Protein AF-A0A7F8Q0D9-F1 (afdb_monomer)

pLDDT: mean 73.49, std 23.03, range [29.12, 98.56]

Structure (mmCIF, N/CA/C/O backbone):
data_AF-A0A7F8Q0D9-F1
#
_entry.id   AF-A0A7F8Q0D9-F1
#
loop_
_atom_site.group_PDB
_atom_site.id
_atom_site.type_symbol
_atom_site.label_atom_id
_atom_site.label_alt_id
_atom_site.label_comp_id
_atom_site.label_asym_id
_atom_site.label_entity_id
_atom_site.label_seq_id
_atom_site.pdbx_PDB_ins_code
_atom_site.Cartn_x
_atom_site.Cartn_y
_atom_site.Cartn_z
_atom_site.occupancy
_atom_site.B_iso_or_equiv
_atom_site.auth_seq_id
_atom_site.auth_comp_id
_atom_site.auth_asym_id
_atom_site.auth_atom_id
_atom_site.pdbx_PDB_model_num
ATOM 1 N N . MET A 1 1 ? -5.745 8.354 -7.096 1.00 83.88 1 MET A N 1
ATOM 2 C CA . MET A 1 1 ? -6.251 7.988 -8.419 1.00 83.88 1 MET A CA 1
ATOM 3 C C . MET A 1 1 ? -5.089 7.695 -9.346 1.00 83.88 1 MET A C 1
ATOM 5 O O . MET A 1 1 ? -4.159 8.501 -9.445 1.00 83.88 1 MET A O 1
ATOM 9 N N . GLU A 1 2 ? -5.121 6.524 -9.957 1.00 85.75 2 GLU A N 1
ATOM 10 C CA . GLU A 1 2 ? -4.284 6.120 -11.076 1.00 85.75 2 GLU A CA 1
ATOM 11 C C . GLU A 1 2 ? -4.847 6.671 -12.389 1.00 85.75 2 GLU A C 1
ATOM 13 O O . GLU A 1 2 ? -6.027 6.990 -12.479 1.00 85.75 2 GLU A O 1
ATOM 18 N N . ASP A 1 3 ? -3.996 6.815 -13.407 1.00 81.00 3 ASP A N 1
ATOM 19 C CA . ASP A 1 3 ? -4.365 7.554 -14.629 1.00 81.00 3 ASP A CA 1
ATOM 20 C C . ASP A 1 3 ? -5.435 6.842 -15.476 1.00 81.00 3 ASP A C 1
ATOM 22 O O . ASP A 1 3 ? -6.075 7.474 -16.308 1.00 81.00 3 ASP A O 1
ATOM 26 N N . HIS A 1 4 ? -5.638 5.539 -15.264 1.00 78.38 4 HIS A N 1
ATOM 27 C CA . HIS A 1 4 ? -6.658 4.746 -15.956 1.00 78.38 4 HIS A CA 1
ATOM 28 C C . HIS A 1 4 ? -8.019 4.739 -15.253 1.00 78.38 4 HIS A C 1
ATOM 30 O O . HIS A 1 4 ? -8.982 4.231 -15.821 1.00 78.38 4 HIS A O 1
ATOM 36 N N . GLU A 1 5 ? -8.105 5.230 -14.014 1.00 82.12 5 GLU A N 1
ATOM 37 C CA . GLU A 1 5 ? -9.348 5.172 -13.247 1.00 82.12 5 GLU A CA 1
ATOM 38 C C . GLU A 1 5 ? -10.355 6.196 -13.775 1.00 82.12 5 GLU A C 1
ATOM 40 O O . GLU A 1 5 ? -10.053 7.384 -13.922 1.00 82.12 5 GLU A O 1
ATOM 45 N N . LEU A 1 6 ? -11.588 5.747 -14.008 1.00 82.69 6 LEU A N 1
ATOM 46 C CA . LEU A 1 6 ? -12.684 6.635 -14.365 1.00 82.69 6 LEU A CA 1
ATOM 47 C C . LEU A 1 6 ? -13.124 7.417 -13.126 1.00 82.69 6 LEU A C 1
ATOM 49 O O . LEU A 1 6 ? -13.583 6.849 -12.137 1.00 82.69 6 LEU A O 1
ATOM 53 N N . VAL A 1 7 ? -13.029 8.747 -13.196 1.00 86.81 7 VAL A N 1
ATOM 54 C CA . VAL A 1 7 ? -13.406 9.645 -12.089 1.00 86.81 7 VAL A CA 1
ATOM 55 C C . VAL A 1 7 ? -14.830 9.371 -11.603 1.00 86.81 7 VAL A C 1
ATOM 57 O O . VAL A 1 7 ? -15.060 9.316 -10.400 1.00 86.81 7 VAL A O 1
ATOM 60 N N . ILE A 1 8 ? -15.769 9.143 -12.523 1.00 86.56 8 ILE A N 1
ATOM 61 C CA . ILE A 1 8 ? -17.171 8.865 -12.187 1.00 86.56 8 ILE A CA 1
ATOM 62 C C . ILE A 1 8 ? -17.318 7.587 -11.350 1.00 86.56 8 ILE A C 1
ATOM 64 O O . ILE A 1 8 ? -18.073 7.587 -10.380 1.00 86.56 8 ILE A O 1
ATOM 68 N N . GLU A 1 9 ? -16.570 6.526 -11.661 1.00 85.12 9 GLU A N 1
ATOM 69 C CA . GLU A 1 9 ? -16.615 5.277 -10.891 1.00 85.12 9 GLU A CA 1
ATOM 70 C C . GLU A 1 9 ? -16.057 5.475 -9.478 1.00 85.12 9 GLU A C 1
ATOM 72 O O . GLU A 1 9 ? -16.673 5.045 -8.504 1.00 85.12 9 GLU A O 1
ATOM 77 N N . VAL A 1 10 ? -14.944 6.203 -9.341 1.00 85.69 10 VAL A N 1
ATOM 78 C CA . VAL A 1 10 ? -14.359 6.521 -8.028 1.00 85.69 10 VAL A CA 1
ATOM 79 C C . VAL A 1 10 ? -15.326 7.341 -7.171 1.00 85.69 10 VAL A C 1
ATOM 81 O O . VAL A 1 10 ? -15.493 7.053 -5.985 1.00 85.69 10 VAL A O 1
ATOM 84 N N . LEU A 1 11 ? -15.984 8.342 -7.762 1.00 86.69 11 LEU A N 1
ATOM 85 C CA . LEU A 1 11 ? -16.956 9.184 -7.061 1.00 86.69 11 LEU A CA 1
ATOM 86 C C . LEU A 1 11 ? -18.231 8.422 -6.684 1.00 86.69 11 LEU A C 1
ATOM 88 O O . LEU A 1 11 ? -18.818 8.714 -5.647 1.00 86.69 11 LEU A O 1
ATOM 92 N N . SER A 1 12 ? -18.634 7.416 -7.466 1.00 87.31 12 SER A N 1
ATOM 93 C CA . SER A 1 12 ? -19.811 6.592 -7.156 1.00 87.31 12 SER A CA 1
ATOM 94 C C . SER A 1 12 ? -19.680 5.792 -5.850 1.00 87.31 12 SER A C 1
ATOM 96 O O . SER A 1 12 ? -20.688 5.410 -5.261 1.00 87.31 12 SER A O 1
ATOM 98 N N . ASN A 1 13 ? -18.450 5.593 -5.357 1.00 85.31 13 ASN A N 1
ATOM 99 C CA . ASN A 1 13 ? -18.173 4.924 -4.082 1.00 85.31 13 ASN A CA 1
ATOM 100 C C . ASN A 1 13 ? -18.282 5.862 -2.863 1.00 85.31 13 ASN A C 1
ATOM 102 O O . ASN A 1 13 ? -18.074 5.423 -1.727 1.00 85.31 13 ASN A O 1
ATOM 106 N N . TRP A 1 14 ? -18.521 7.162 -3.061 1.00 86.38 14 TRP A N 1
ATOM 107 C CA . TRP A 1 14 ? -18.617 8.121 -1.961 1.00 86.38 14 TRP A CA 1
ATOM 108 C C . TRP A 1 14 ? -20.001 8.050 -1.321 1.00 86.38 14 TRP A C 1
ATOM 110 O O . TRP A 1 14 ? -21.024 8.167 -1.994 1.00 86.38 14 TRP A O 1
ATOM 120 N N . GLY A 1 15 ? -20.033 7.868 -0.000 1.00 82.69 15 GLY A N 1
ATOM 121 C CA . GLY A 1 15 ? -21.273 8.003 0.757 1.00 82.69 15 GLY A CA 1
ATOM 122 C C . GLY A 1 15 ? -21.744 9.456 0.742 1.00 82.69 15 GLY A C 1
ATOM 123 O O . GLY A 1 15 ? -20.922 10.362 0.845 1.00 82.69 15 GLY A O 1
ATOM 124 N N . MET A 1 16 ? -23.057 9.685 0.664 1.00 80.69 16 MET A N 1
ATOM 125 C CA . MET A 1 16 ? -23.634 11.041 0.646 1.00 80.69 16 MET A CA 1
ATOM 126 C C . MET A 1 16 ? -23.265 11.873 1.887 1.00 80.69 16 MET A C 1
ATOM 128 O O . MET A 1 16 ? -23.204 13.094 1.817 1.00 80.69 16 MET A O 1
ATOM 132 N N . GLU A 1 17 ? -23.001 11.208 3.015 1.00 83.00 17 GLU A N 1
ATOM 133 C CA . GLU A 1 17 ? -22.591 11.833 4.279 1.00 83.00 17 GLU A CA 1
ATOM 134 C C . GLU A 1 17 ? -21.064 12.017 4.402 1.00 83.00 17 GLU A C 1
ATOM 136 O O . GLU A 1 17 ? -20.582 12.610 5.367 1.00 83.00 17 GLU A O 1
ATOM 141 N N . GLU A 1 18 ? -20.271 11.492 3.459 1.00 81.44 18 GLU A N 1
ATOM 142 C CA . GLU A 1 18 ? -18.816 11.644 3.469 1.00 81.44 18 GLU A CA 1
ATOM 143 C C . GLU A 1 18 ? -18.415 12.979 2.818 1.00 81.44 18 GLU A C 1
ATOM 145 O O . GLU A 1 18 ? -18.648 13.208 1.635 1.00 81.44 18 GLU A O 1
ATOM 150 N N . GLU A 1 19 ? -17.718 13.847 3.555 1.00 87.25 19 GLU A N 1
ATOM 151 C CA . GLU A 1 19 ? -17.190 15.127 3.044 1.00 87.25 19 GLU A CA 1
ATOM 152 C C . GLU A 1 19 ? -15.915 14.958 2.187 1.00 87.25 19 GLU A C 1
ATOM 154 O O . GLU A 1 19 ? -14.906 15.654 2.360 1.00 87.25 19 GLU A O 1
ATOM 159 N N . ASN A 1 20 ? -15.922 13.988 1.276 1.00 88.81 20 ASN A N 1
ATOM 160 C CA . ASN A 1 20 ? -14.789 13.699 0.408 1.00 88.81 20 ASN A CA 1
ATOM 161 C C . ASN A 1 20 ? -14.549 14.843 -0.594 1.00 88.81 20 ASN A C 1
ATOM 163 O O . ASN A 1 20 ? -15.471 15.520 -1.047 1.00 88.81 20 ASN A O 1
ATOM 167 N N . LYS A 1 21 ? -13.279 15.070 -0.954 1.00 90.81 21 LYS A N 1
ATOM 168 C CA . LYS A 1 21 ? -12.857 16.155 -1.856 1.00 90.81 21 LYS A CA 1
ATOM 169 C C . LYS A 1 21 ? -11.816 15.664 -2.851 1.00 90.81 21 LYS A C 1
ATOM 171 O O . LYS A 1 21 ? -10.931 14.883 -2.498 1.00 90.81 21 LYS A O 1
ATOM 176 N N . LEU A 1 22 ? -11.895 16.163 -4.082 1.00 89.75 22 LEU A N 1
ATOM 177 C CA . LEU A 1 22 ? -10.851 15.975 -5.087 1.00 89.75 22 LEU A CA 1
ATOM 178 C C . LEU A 1 22 ? -9.812 17.092 -4.968 1.00 89.75 22 LEU A C 1
ATOM 180 O O . LEU A 1 22 ? -10.157 18.266 -4.857 1.00 89.75 22 LEU A O 1
ATOM 184 N N . TYR A 1 23 ? -8.535 16.719 -5.027 1.00 86.69 23 TYR A N 1
ATOM 185 C CA . TYR A 1 23 ? -7.414 17.655 -5.019 1.00 86.69 23 TYR A CA 1
ATOM 186 C C . TYR A 1 23 ? -6.565 17.448 -6.266 1.00 86.69 23 TYR A C 1
ATOM 188 O O . TYR A 1 23 ? -6.036 16.357 -6.486 1.00 86.69 23 TYR A O 1
ATOM 196 N N . PHE A 1 24 ? -6.382 18.512 -7.045 1.00 89.38 24 PHE A N 1
ATOM 197 C CA . PHE A 1 24 ? -5.436 18.526 -8.152 1.00 89.38 24 PHE A CA 1
ATOM 198 C C . PHE A 1 24 ? -4.092 19.077 -7.669 1.00 89.38 24 PHE A C 1
ATOM 200 O O . PHE A 1 24 ? -3.999 20.224 -7.236 1.00 89.38 24 PHE A O 1
ATOM 207 N N . ARG A 1 25 ? -3.049 18.241 -7.684 1.00 87.12 25 ARG A N 1
ATOM 208 C CA . ARG A 1 25 ? -1.700 18.609 -7.233 1.00 87.12 25 ARG A CA 1
ATOM 209 C C . ARG A 1 25 ? -0.633 17.777 -7.931 1.00 87.12 25 ARG A C 1
ATOM 211 O O . ARG A 1 25 ? -0.892 16.639 -8.323 1.00 87.12 25 ARG A O 1
ATOM 218 N N . LYS A 1 26 ? 0.592 18.300 -7.990 1.00 85.62 26 LYS A N 1
ATOM 219 C CA . LYS A 1 26 ? 1.757 17.524 -8.432 1.00 85.62 26 LYS A CA 1
ATOM 220 C C . LYS A 1 26 ? 2.089 16.437 -7.402 1.00 85.62 26 LYS A C 1
ATOM 222 O O . LYS A 1 26 ? 2.085 16.692 -6.198 1.00 85.62 26 LYS A O 1
ATOM 227 N N . ASN A 1 27 ? 2.379 15.225 -7.875 1.00 85.69 27 ASN A N 1
ATOM 228 C CA . ASN A 1 27 ? 2.848 14.109 -7.051 1.00 85.69 27 ASN A CA 1
ATOM 229 C C . ASN A 1 27 ? 4.039 13.421 -7.729 1.00 85.69 27 ASN A C 1
ATOM 231 O O . ASN A 1 27 ? 3.874 12.455 -8.473 1.00 85.69 27 ASN A O 1
ATOM 235 N N . TYR A 1 28 ? 5.240 13.921 -7.449 1.00 85.88 28 TYR A N 1
ATOM 236 C CA . TYR A 1 28 ? 6.478 13.434 -8.059 1.00 85.88 28 TYR A CA 1
ATOM 237 C C . TYR A 1 28 ? 6.837 11.992 -7.668 1.00 85.88 28 TYR A C 1
ATOM 239 O O . TYR A 1 28 ? 7.517 11.311 -8.432 1.00 85.88 28 TYR A O 1
ATOM 247 N N . ALA A 1 29 ? 6.331 11.503 -6.531 1.00 85.56 29 ALA A N 1
ATOM 248 C CA . ALA A 1 29 ? 6.612 10.161 -6.025 1.00 85.56 29 ALA A CA 1
ATOM 249 C C . ALA A 1 29 ? 5.768 9.055 -6.692 1.00 85.56 29 ALA A C 1
ATOM 251 O O . ALA A 1 29 ? 6.059 7.873 -6.520 1.00 85.56 29 ALA A O 1
ATOM 252 N N . LYS A 1 30 ? 4.717 9.407 -7.455 1.00 83.19 30 LYS A N 1
ATOM 253 C CA . LYS A 1 30 ? 3.738 8.444 -8.003 1.00 83.19 30 LYS A CA 1
ATOM 254 C C . LYS A 1 30 ? 4.381 7.337 -8.847 1.00 83.19 30 LYS A C 1
ATOM 256 O O . LYS A 1 30 ? 3.921 6.194 -8.776 1.00 83.19 30 LYS A O 1
ATOM 261 N N . TYR A 1 31 ? 5.413 7.691 -9.613 1.00 84.75 31 TYR A N 1
ATOM 262 C CA . TYR A 1 31 ? 6.076 6.838 -10.604 1.00 84.75 31 TYR A CA 1
ATOM 263 C C . TYR A 1 31 ? 7.553 6.575 -10.294 1.00 84.75 31 TYR A C 1
ATOM 265 O O . TYR A 1 31 ? 8.296 6.140 -11.168 1.00 84.75 31 TYR A O 1
ATOM 273 N N . GLU A 1 32 ? 7.993 6.833 -9.063 1.00 86.69 32 GLU A N 1
ATOM 274 C CA . GLU A 1 32 ? 9.416 6.773 -8.713 1.00 86.69 32 GLU A CA 1
ATOM 275 C C . GLU A 1 32 ? 10.015 5.365 -8.879 1.00 86.69 32 GLU A C 1
ATOM 277 O O . GLU A 1 32 ? 11.139 5.228 -9.356 1.00 86.69 32 GLU A O 1
ATOM 282 N N . PHE A 1 33 ? 9.225 4.314 -8.627 1.00 86.75 33 PHE A N 1
ATOM 283 C CA . PHE A 1 33 ? 9.618 2.928 -8.911 1.00 86.75 33 PHE A CA 1
ATOM 284 C C . PHE A 1 33 ? 10.019 2.703 -10.375 1.00 86.75 33 PHE A C 1
ATOM 286 O O . PHE A 1 33 ? 10.981 1.996 -10.641 1.00 86.75 33 PHE A O 1
ATOM 293 N N . PHE A 1 34 ? 9.326 3.325 -11.332 1.00 81.88 34 PHE A N 1
ATOM 294 C CA . PHE A 1 34 ? 9.633 3.145 -12.754 1.00 81.88 34 PHE A CA 1
ATOM 295 C C . PHE A 1 34 ? 10.909 3.869 -13.184 1.00 81.88 34 PHE A C 1
ATOM 297 O O . PHE A 1 34 ? 11.521 3.473 -14.171 1.00 81.88 34 PHE A O 1
ATOM 304 N N . LYS A 1 35 ? 11.314 4.916 -12.455 1.00 81.56 35 LYS A N 1
ATOM 305 C CA . LYS A 1 35 ? 12.571 5.626 -12.716 1.00 81.56 35 LYS A CA 1
ATOM 306 C C . LYS A 1 35 ? 13.769 4.854 -12.173 1.00 81.56 35 LYS A C 1
ATOM 308 O O . LYS A 1 35 ? 14.777 4.748 -12.856 1.00 81.56 35 LYS A O 1
ATOM 313 N N . ASN A 1 36 ? 13.640 4.317 -10.958 1.00 84.19 36 ASN A N 1
ATOM 314 C CA . ASN A 1 36 ? 14.744 3.723 -10.204 1.00 84.19 36 ASN A CA 1
ATOM 315 C C . ASN A 1 36 ? 14.377 2.341 -9.616 1.00 84.19 36 ASN A C 1
ATOM 317 O O . ASN A 1 36 ? 14.455 2.163 -8.400 1.00 84.19 36 ASN A O 1
ATOM 321 N N . PRO A 1 37 ? 13.985 1.339 -10.430 1.00 85.19 37 PRO A N 1
ATOM 322 C CA . PRO A 1 37 ? 13.431 0.074 -9.925 1.00 85.19 37 PRO A CA 1
ATOM 323 C C . PRO A 1 37 ? 14.429 -0.761 -9.110 1.00 85.19 37 PRO A C 1
ATOM 325 O O . PRO A 1 37 ? 14.010 -1.483 -8.209 1.00 85.19 37 PRO A O 1
ATOM 328 N N . MET A 1 38 ? 15.733 -0.634 -9.389 1.00 84.44 38 MET A N 1
ATOM 329 C CA . MET A 1 38 ? 16.810 -1.371 -8.707 1.00 84.44 38 MET A CA 1
ATOM 330 C C . MET A 1 38 ? 16.937 -1.034 -7.224 1.00 84.44 38 MET A C 1
ATOM 332 O O . MET A 1 38 ? 17.143 -1.921 -6.407 1.00 84.44 38 MET A O 1
ATOM 336 N N . TYR A 1 39 ? 16.807 0.246 -6.882 1.00 88.00 39 TYR A N 1
ATOM 337 C CA . TYR A 1 39 ? 17.072 0.751 -5.530 1.00 88.00 39 TYR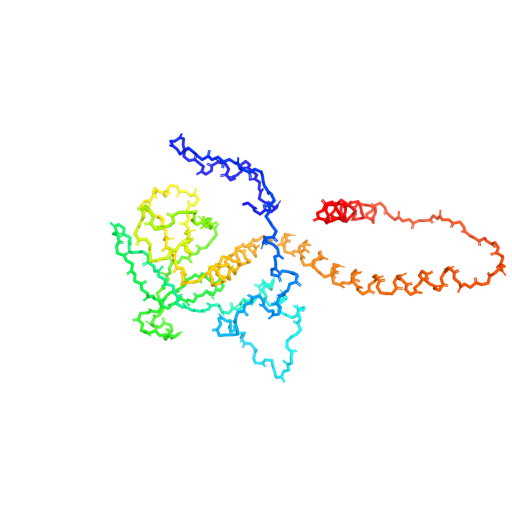 A CA 1
ATOM 338 C C . TYR A 1 39 ? 15.796 1.174 -4.802 1.00 88.00 39 TYR A C 1
ATOM 340 O O . TYR A 1 39 ? 15.851 1.712 -3.698 1.00 88.00 39 TYR A O 1
ATOM 348 N N . PHE A 1 40 ? 14.637 0.971 -5.432 1.00 92.19 40 PHE A N 1
ATOM 349 C CA . PHE A 1 40 ? 13.364 1.403 -4.876 1.00 92.19 40 PHE A CA 1
ATOM 350 C C . PHE A 1 40 ? 12.998 0.616 -3.614 1.00 92.19 40 PHE A C 1
ATOM 352 O O . PHE A 1 40 ? 12.551 1.202 -2.629 1.00 92.19 40 PHE A O 1
ATOM 359 N N . PHE A 1 41 ? 13.195 -0.704 -3.644 1.00 93.50 41 PHE A N 1
ATOM 360 C CA . PHE A 1 41 ? 12.907 -1.586 -2.520 1.00 93.50 41 PHE A CA 1
ATOM 361 C C . PHE A 1 41 ? 14.194 -1.980 -1.781 1.00 93.50 41 PHE A C 1
ATOM 363 O O . PHE A 1 41 ? 15.164 -2.358 -2.435 1.00 93.50 41 PHE A O 1
ATOM 370 N N . PRO A 1 42 ? 14.207 -1.970 -0.435 1.00 92.69 42 PRO A N 1
ATOM 371 C CA . PRO A 1 42 ? 15.293 -2.570 0.334 1.00 92.69 42 PRO A CA 1
ATOM 372 C C . PRO A 1 42 ? 15.431 -4.067 0.033 1.00 92.69 42 PRO A C 1
ATOM 374 O O . PRO A 1 42 ? 14.422 -4.769 -0.057 1.00 92.69 42 PRO A O 1
ATOM 377 N N . GLU A 1 43 ? 16.664 -4.575 -0.038 1.00 88.75 43 GLU A N 1
ATOM 378 C CA . GLU A 1 43 ? 16.946 -5.983 -0.377 1.00 88.75 43 GLU A CA 1
ATOM 379 C C . GLU A 1 43 ? 16.196 -6.974 0.522 1.00 88.75 43 GLU A C 1
ATOM 381 O O . GLU A 1 43 ? 15.609 -7.944 0.053 1.00 88.75 43 GLU A O 1
ATOM 386 N N . HIS A 1 44 ? 16.135 -6.692 1.824 1.00 90.56 44 HIS A N 1
ATOM 387 C CA . HIS A 1 44 ? 15.464 -7.555 2.796 1.00 90.56 44 HIS A CA 1
ATOM 388 C C . HIS A 1 44 ? 13.931 -7.550 2.684 1.00 90.56 44 HIS A C 1
ATOM 390 O O . HIS A 1 44 ? 13.282 -8.342 3.362 1.00 90.56 44 HIS A O 1
ATOM 396 N N . MET A 1 45 ? 13.340 -6.645 1.899 1.00 94.81 45 MET A N 1
ATOM 397 C CA . MET A 1 45 ? 11.890 -6.477 1.788 1.00 94.81 45 MET A CA 1
ATOM 398 C C . MET A 1 45 ? 11.290 -7.300 0.643 1.00 94.81 45 MET A C 1
ATOM 400 O O . MET A 1 45 ? 10.086 -7.552 0.646 1.00 94.81 45 MET A O 1
ATOM 404 N N . VAL A 1 46 ? 12.097 -7.714 -0.338 1.00 92.81 46 VAL A N 1
ATOM 405 C CA . VAL A 1 46 ? 11.627 -8.387 -1.557 1.00 92.81 46 VAL A CA 1
ATOM 406 C C . VAL A 1 46 ? 12.300 -9.741 -1.697 1.00 92.81 46 VAL A C 1
ATOM 408 O O . VAL A 1 46 ? 13.505 -9.880 -1.528 1.00 92.81 46 VAL A O 1
ATOM 411 N N . SER A 1 47 ? 11.518 -10.759 -2.034 1.00 90.75 47 SER A N 1
ATOM 412 C CA . SER A 1 47 ? 12.035 -12.066 -2.423 1.00 90.75 47 SER A CA 1
ATOM 413 C C . SER A 1 47 ? 11.502 -12.444 -3.797 1.00 90.75 47 SER A C 1
ATOM 415 O O . SER A 1 47 ? 10.290 -12.491 -4.028 1.00 90.75 47 SER A O 1
ATOM 417 N N . PHE A 1 48 ? 12.424 -12.718 -4.713 1.00 83.75 48 PHE A N 1
ATOM 418 C CA . PHE A 1 48 ? 12.120 -13.196 -6.055 1.00 83.75 48 PHE A CA 1
ATOM 419 C C . PHE A 1 48 ? 12.062 -14.729 -6.047 1.00 83.75 48 PHE A C 1
ATOM 421 O O . PHE A 1 48 ? 12.868 -15.379 -5.391 1.00 83.75 48 PHE A O 1
ATOM 428 N N . ALA A 1 49 ? 11.077 -15.314 -6.736 1.00 68.75 49 ALA A N 1
ATOM 429 C CA . ALA A 1 49 ? 10.844 -16.765 -6.719 1.00 68.75 49 ALA A CA 1
ATOM 430 C C . ALA A 1 49 ? 11.924 -17.572 -7.464 1.00 68.75 49 ALA A C 1
ATOM 432 O O . ALA A 1 49 ? 12.077 -18.766 -7.225 1.00 68.75 49 ALA A O 1
ATOM 433 N N . THR A 1 50 ? 12.650 -16.931 -8.376 1.00 64.12 50 THR A N 1
ATOM 434 C CA . THR A 1 50 ? 13.776 -17.518 -9.102 1.00 64.12 50 THR A CA 1
ATOM 435 C C . THR A 1 50 ? 15.075 -16.998 -8.511 1.00 64.12 50 THR A C 1
ATOM 437 O O . THR A 1 50 ? 15.300 -15.788 -8.532 1.00 64.12 50 THR A O 1
ATOM 440 N N . GLU A 1 51 ? 15.934 -17.902 -8.039 1.00 55.50 51 GLU A N 1
ATOM 441 C CA . GLU A 1 51 ? 17.343 -17.598 -7.783 1.00 55.50 51 GLU A CA 1
ATOM 442 C C . GLU A 1 51 ? 17.997 -17.238 -9.121 1.00 55.50 51 GLU A C 1
ATOM 444 O O . GLU A 1 51 ? 18.364 -18.093 -9.928 1.00 55.50 51 GLU A O 1
ATOM 449 N N . THR A 1 52 ? 18.055 -15.948 -9.431 1.00 56.66 52 THR A N 1
ATOM 450 C CA . THR A 1 52 ? 18.837 -15.456 -10.559 1.00 56.66 52 THR A CA 1
ATOM 451 C C . THR A 1 52 ? 20.286 -15.415 -10.101 1.00 56.66 52 THR A C 1
ATOM 453 O O . THR A 1 52 ? 20.681 -14.503 -9.383 1.00 56.66 52 THR A O 1
ATOM 456 N N . ASN A 1 53 ? 21.084 -16.400 -10.514 1.00 54.38 53 ASN A N 1
ATOM 457 C CA . ASN A 1 53 ? 22.523 -16.503 -10.219 1.00 54.38 53 ASN A CA 1
ATOM 458 C C . ASN A 1 53 ? 23.383 -15.393 -10.881 1.00 54.38 53 ASN A C 1
ATOM 460 O O . ASN A 1 53 ? 24.587 -15.559 -11.049 1.00 54.38 53 ASN A O 1
ATOM 464 N N . GLY A 1 54 ? 22.776 -14.276 -11.289 1.00 64.94 54 GLY A N 1
ATOM 465 C CA . GLY A 1 54 ? 23.420 -13.127 -11.920 1.00 64.94 54 GLY A CA 1
ATOM 466 C C . GLY A 1 54 ? 22.746 -11.817 -11.510 1.00 64.94 54 GLY A C 1
ATOM 467 O O . GLY A 1 54 ? 21.660 -11.828 -10.928 1.00 64.94 54 GLY A O 1
ATOM 468 N N . GLU A 1 55 ? 23.395 -10.690 -11.812 1.00 70.81 55 GLU A N 1
ATOM 469 C CA . GLU A 1 55 ? 22.843 -9.358 -11.546 1.00 70.81 55 GLU A CA 1
ATOM 470 C C . GLU A 1 55 ? 21.474 -9.190 -12.217 1.00 70.81 55 GLU A C 1
ATOM 472 O O . GLU A 1 55 ? 21.324 -9.360 -13.430 1.00 70.81 55 GLU A O 1
ATOM 477 N N . ILE A 1 56 ? 20.461 -8.855 -11.417 1.00 78.56 56 ILE A N 1
ATOM 478 C CA . ILE A 1 56 ? 19.117 -8.582 -11.922 1.00 78.56 56 ILE A CA 1
ATOM 479 C C . ILE A 1 56 ? 19.144 -7.203 -12.581 1.00 78.56 56 ILE A C 1
ATOM 481 O O . ILE A 1 56 ? 19.493 -6.214 -11.944 1.00 78.56 56 ILE A O 1
ATOM 485 N N . SER A 1 57 ? 18.760 -7.115 -13.853 1.00 82.12 57 SER A N 1
ATOM 486 C CA . SER A 1 57 ? 18.696 -5.825 -14.549 1.00 82.12 57 SER A CA 1
ATOM 487 C C . SER A 1 57 ? 17.444 -5.020 -14.155 1.00 82.12 57 SER A C 1
ATOM 489 O O . SER A 1 57 ? 16.415 -5.609 -13.799 1.00 82.12 57 SER A O 1
ATOM 491 N N . PRO A 1 58 ? 17.453 -3.678 -14.305 1.00 77.06 58 PRO A N 1
ATOM 492 C CA . PRO A 1 58 ? 16.271 -2.840 -14.076 1.00 77.06 58 PRO A CA 1
ATOM 493 C C . PRO A 1 58 ? 15.021 -3.348 -14.813 1.00 77.06 58 PRO A C 1
ATOM 495 O O . PRO A 1 58 ? 13.926 -3.402 -14.252 1.00 77.06 58 PRO A O 1
ATOM 498 N N . THR A 1 59 ? 15.196 -3.781 -16.064 1.00 76.94 59 THR A N 1
ATOM 499 C CA . THR A 1 59 ? 14.121 -4.314 -16.909 1.00 76.94 59 THR A CA 1
ATOM 500 C C . THR A 1 59 ? 13.556 -5.619 -16.359 1.00 76.94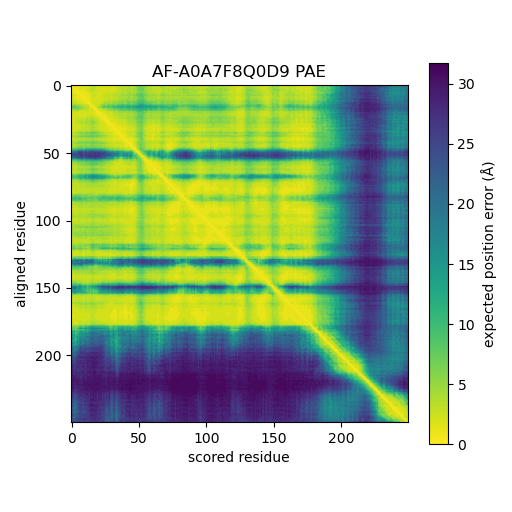 59 THR A C 1
ATOM 502 O O . THR A 1 59 ? 12.343 -5.814 -16.398 1.00 76.94 59 THR A O 1
ATOM 505 N N . GLN A 1 60 ? 14.400 -6.499 -15.815 1.00 81.00 60 GLN A N 1
ATOM 506 C CA . GLN A 1 60 ? 13.949 -7.752 -15.208 1.00 81.00 60 GLN A CA 1
ATOM 507 C C . GLN A 1 60 ? 13.112 -7.495 -13.950 1.00 81.00 60 GLN A C 1
ATOM 509 O O . GLN A 1 60 ? 12.050 -8.098 -13.815 1.00 81.00 60 GLN A O 1
ATOM 514 N N . ILE A 1 61 ? 13.509 -6.553 -13.084 1.00 83.88 61 ILE A N 1
ATOM 515 C CA . ILE A 1 61 ? 12.695 -6.163 -11.917 1.00 83.88 61 ILE A CA 1
ATOM 516 C C . ILE A 1 61 ? 11.332 -5.640 -12.367 1.00 83.88 61 ILE A C 1
ATOM 518 O O . ILE A 1 61 ? 10.298 -6.091 -11.871 1.00 83.88 61 ILE A O 1
ATOM 522 N N . LEU A 1 62 ? 11.312 -4.722 -13.338 1.00 82.94 62 LEU A N 1
ATOM 523 C CA . LEU A 1 62 ? 10.061 -4.201 -13.887 1.00 82.94 62 LEU A CA 1
ATOM 524 C C . LEU A 1 62 ? 9.187 -5.326 -14.446 1.00 82.94 62 LEU A C 1
ATOM 526 O O . LEU A 1 62 ? 7.996 -5.365 -14.161 1.00 82.94 62 LEU A O 1
ATOM 530 N N . GLN A 1 63 ? 9.764 -6.269 -15.193 1.00 80.50 63 GLN A N 1
ATOM 531 C CA . GLN A 1 63 ? 9.029 -7.421 -15.713 1.00 80.50 63 GLN A CA 1
ATOM 532 C C . GLN A 1 63 ? 8.458 -8.294 -14.598 1.00 80.50 63 GLN A C 1
ATOM 534 O O . GLN A 1 63 ? 7.304 -8.692 -14.693 1.00 80.50 63 GLN A O 1
ATOM 539 N N . MET A 1 64 ? 9.201 -8.552 -13.522 1.00 84.75 64 MET A N 1
ATOM 540 C CA . MET A 1 64 ? 8.703 -9.339 -12.390 1.00 84.75 64 MET A CA 1
ATOM 541 C C . MET A 1 64 ? 7.507 -8.663 -11.709 1.00 84.75 64 MET A C 1
ATOM 543 O O . MET A 1 64 ? 6.517 -9.326 -11.414 1.00 84.75 64 MET A O 1
ATOM 547 N N . PHE A 1 65 ? 7.562 -7.343 -11.514 1.00 84.06 65 PHE A N 1
ATOM 548 C CA . PHE A 1 65 ? 6.466 -6.555 -10.939 1.00 84.06 65 PHE A CA 1
ATOM 549 C C . PHE A 1 65 ? 5.340 -6.221 -11.921 1.00 84.06 65 PHE A C 1
ATOM 551 O O . PHE A 1 65 ? 4.349 -5.651 -11.490 1.00 84.06 65 PHE A O 1
ATOM 558 N N . LEU A 1 66 ? 5.472 -6.517 -13.217 1.00 80.00 66 LEU A N 1
ATOM 559 C CA . LEU A 1 66 ? 4.435 -6.279 -14.236 1.00 80.00 66 LEU A CA 1
ATOM 560 C C . LEU A 1 66 ? 3.902 -7.581 -14.860 1.00 80.00 66 LEU A C 1
ATOM 562 O O . LEU A 1 66 ? 2.883 -7.562 -15.550 1.00 80.00 66 LEU A O 1
ATOM 566 N N . SER A 1 67 ? 4.541 -8.715 -14.567 1.00 76.38 67 SER A N 1
ATOM 567 C CA . SER A 1 67 ? 4.159 -10.049 -15.026 1.00 76.38 67 SER A CA 1
ATOM 568 C C . SER A 1 67 ? 2.741 -10.425 -14.588 1.00 76.38 67 SER A C 1
ATOM 570 O O . SER A 1 67 ? 2.281 -10.096 -13.494 1.00 76.38 67 SER A O 1
ATOM 572 N N . SER A 1 68 ? 2.019 -11.130 -15.461 1.00 66.81 68 SER A N 1
ATOM 573 C CA . SER A 1 68 ? 0.697 -11.686 -15.155 1.00 66.81 68 SER A CA 1
ATOM 574 C C . SER A 1 68 ? 0.773 -13.029 -14.424 1.00 66.81 68 SER A C 1
ATOM 576 O O . SER A 1 68 ? -0.181 -13.396 -13.738 1.00 66.81 68 SER A O 1
ATOM 578 N N . SER A 1 69 ? 1.888 -13.753 -14.559 1.00 71.88 69 SER A N 1
ATOM 579 C CA . SER A 1 69 ? 2.074 -15.106 -14.023 1.00 71.88 69 SER A CA 1
ATOM 580 C C . SER A 1 69 ? 2.795 -15.130 -12.679 1.00 71.88 69 SER A C 1
ATOM 582 O O . SER A 1 69 ? 2.616 -16.064 -11.899 1.00 71.88 69 SER A O 1
ATOM 584 N N . THR A 1 70 ? 3.597 -14.108 -12.389 1.00 75.88 70 THR A N 1
ATOM 585 C CA . THR A 1 70 ? 4.421 -14.028 -11.182 1.00 75.88 70 THR A CA 1
ATOM 586 C C . THR A 1 70 ? 4.293 -12.652 -10.540 1.00 75.88 70 THR A C 1
ATOM 588 O O . THR A 1 70 ? 4.002 -11.662 -11.203 1.00 75.88 70 THR A O 1
ATOM 591 N N . TYR A 1 71 ? 4.463 -12.597 -9.221 1.00 87.56 71 TYR A N 1
ATOM 592 C CA . TYR A 1 71 ? 4.556 -11.350 -8.470 1.00 87.56 71 TYR A CA 1
ATOM 593 C C . TYR A 1 71 ? 5.566 -11.557 -7.333 1.00 87.56 71 TYR A C 1
ATOM 595 O O . TYR A 1 71 ? 5.420 -12.557 -6.619 1.00 87.56 71 TYR A O 1
ATOM 603 N N . PRO A 1 72 ? 6.584 -10.689 -7.166 1.00 91.19 72 PRO A N 1
ATOM 604 C CA . PRO A 1 72 ? 7.567 -10.832 -6.097 1.00 91.19 72 PRO A CA 1
ATOM 605 C C . PRO A 1 72 ? 6.900 -10.856 -4.724 1.00 91.19 72 PRO A C 1
ATOM 607 O O . PRO A 1 72 ? 5.921 -10.146 -4.483 1.00 91.19 72 PRO A O 1
ATOM 610 N N . GLU A 1 73 ? 7.431 -11.658 -3.806 1.00 94.62 73 GLU A N 1
ATOM 611 C CA . GLU A 1 73 ? 6.944 -11.630 -2.434 1.00 94.62 73 GLU A CA 1
ATOM 612 C C . GLU A 1 73 ? 7.524 -10.404 -1.731 1.00 94.62 73 GLU A C 1
ATOM 614 O O . GLU A 1 73 ? 8.742 -10.261 -1.637 1.00 94.62 73 GLU A O 1
ATOM 619 N N . ILE A 1 74 ? 6.654 -9.536 -1.216 1.00 96.69 74 ILE A N 1
ATOM 620 C CA . ILE A 1 74 ? 7.064 -8.389 -0.397 1.00 96.69 74 ILE A CA 1
ATOM 621 C C . ILE A 1 74 ? 6.785 -8.725 1.052 1.00 96.69 74 ILE A C 1
ATOM 623 O O . ILE A 1 74 ? 5.680 -9.151 1.376 1.00 96.69 74 ILE A O 1
ATOM 627 N N . HIS A 1 75 ? 7.748 -8.544 1.940 1.00 97.62 75 HIS A N 1
ATOM 628 C CA . HIS A 1 75 ? 7.588 -8.919 3.336 1.00 97.62 75 HIS A CA 1
ATOM 629 C C . HIS A 1 75 ? 8.312 -7.965 4.274 1.00 97.62 75 HIS A C 1
ATOM 631 O O . HIS A 1 75 ? 9.219 -7.235 3.890 1.00 97.62 75 HIS A O 1
ATOM 637 N N . GLY A 1 76 ? 7.852 -7.917 5.519 1.00 98.12 76 GLY A N 1
ATOM 638 C CA . GLY A 1 76 ? 8.388 -6.993 6.512 1.00 98.12 76 GLY A CA 1
ATOM 639 C C . GLY A 1 76 ? 7.416 -6.735 7.651 1.00 98.12 76 GLY A C 1
ATOM 640 O O . GLY A 1 76 ? 6.251 -7.131 7.613 1.00 98.12 76 GLY A O 1
ATOM 641 N N . PHE A 1 77 ? 7.900 -6.063 8.691 1.00 98.25 77 PHE A N 1
ATOM 642 C CA . PHE A 1 77 ? 7.063 -5.699 9.826 1.00 98.25 77 PHE A CA 1
ATOM 643 C C . PHE A 1 77 ? 6.214 -4.463 9.533 1.00 98.25 77 PHE A C 1
ATOM 645 O O . PHE A 1 77 ? 6.693 -3.465 8.999 1.00 98.25 77 PHE A O 1
ATOM 652 N N . LEU A 1 78 ? 4.956 -4.517 9.961 1.00 98.25 78 LEU A N 1
ATOM 653 C CA . LEU A 1 78 ? 4.050 -3.378 10.025 1.00 98.25 78 LEU A CA 1
ATOM 654 C C . LEU A 1 78 ? 3.304 -3.401 11.355 1.00 98.25 78 LEU A C 1
ATOM 656 O O . LEU A 1 78 ? 3.049 -4.456 11.938 1.00 98.25 78 LEU A O 1
ATOM 660 N N . HIS A 1 79 ? 2.891 -2.230 11.816 1.00 97.31 79 HIS A N 1
ATOM 661 C CA . HIS A 1 79 ? 1.900 -2.120 12.869 1.00 97.31 79 HIS A CA 1
ATOM 662 C C . HIS A 1 79 ? 0.504 -2.206 12.259 1.00 97.31 79 HIS A C 1
ATOM 664 O O . HIS A 1 79 ? 0.133 -1.367 11.442 1.00 97.31 79 HIS A O 1
ATOM 670 N N . ALA A 1 80 ? -0.287 -3.185 12.681 1.00 96.38 80 ALA A N 1
ATOM 671 C CA . ALA A 1 80 ? -1.685 -3.321 12.300 1.00 96.38 80 ALA A CA 1
ATOM 672 C C . ALA A 1 80 ? -2.596 -2.871 13.439 1.00 96.38 80 ALA A C 1
ATOM 674 O O . ALA A 1 80 ? -2.375 -3.216 14.605 1.00 96.38 80 ALA A O 1
ATOM 675 N N . LYS A 1 81 ? -3.628 -2.102 13.096 1.00 93.69 81 LYS A N 1
ATOM 676 C CA . LYS A 1 81 ? -4.665 -1.708 14.044 1.00 93.69 81 LYS A CA 1
ATOM 677 C C . LYS A 1 81 ? -5.629 -2.866 14.263 1.00 93.69 81 LYS A C 1
ATOM 679 O O . LYS A 1 81 ? -6.141 -3.439 13.303 1.00 93.69 81 LYS A O 1
ATOM 684 N N . GLU A 1 82 ? -5.924 -3.174 15.520 1.00 90.12 82 GLU A N 1
ATOM 685 C CA . GLU A 1 82 ? -6.983 -4.133 15.831 1.00 90.12 82 GLU A CA 1
ATOM 686 C C . GLU A 1 82 ? -8.360 -3.530 15.518 1.00 90.12 82 GLU A C 1
ATOM 688 O O . GLU A 1 82 ? -8.653 -2.390 15.896 1.00 90.12 82 GLU A O 1
ATOM 693 N N . GLN A 1 83 ? -9.218 -4.294 14.838 1.00 85.12 83 GLN A N 1
ATOM 694 C CA . GLN A 1 83 ? -10.562 -3.837 14.478 1.00 85.12 83 GLN A CA 1
ATOM 695 C C . GLN A 1 83 ? -11.365 -3.448 15.726 1.00 85.12 83 GLN A C 1
ATOM 697 O O . GLN A 1 83 ? -11.331 -4.131 16.750 1.00 85.12 83 GLN A O 1
ATOM 702 N N . GLY A 1 84 ? -12.046 -2.302 15.656 1.00 81.25 84 GLY A N 1
ATOM 703 C CA . GLY A 1 84 ? -12.834 -1.752 16.765 1.00 81.25 84 GLY A CA 1
ATOM 704 C C . GLY A 1 84 ? -12.029 -1.232 17.966 1.00 81.25 84 GLY A C 1
ATOM 705 O O . GLY A 1 84 ? -12.620 -0.652 18.873 1.00 81.25 84 GLY A O 1
ATOM 706 N N . LYS A 1 85 ? -10.695 -1.378 17.989 1.00 86.12 85 LYS A N 1
ATOM 707 C CA . LYS A 1 85 ? -9.844 -0.986 19.126 1.00 86.12 85 LYS A CA 1
ATOM 708 C C . LYS A 1 85 ? -8.892 0.155 18.773 1.00 86.12 85 LYS A C 1
ATOM 710 O O . LYS A 1 85 ? -8.601 0.443 17.613 1.00 86.12 85 LYS A O 1
ATOM 715 N N . LYS A 1 86 ? -8.366 0.834 19.798 1.00 85.25 86 LYS A N 1
ATOM 716 C CA . LYS A 1 86 ? -7.286 1.831 19.647 1.00 85.25 86 LYS A CA 1
ATOM 717 C C . LYS A 1 86 ? -5.880 1.217 19.656 1.00 85.25 86 LYS A C 1
ATOM 719 O O . LYS A 1 86 ? -4.940 1.912 19.295 1.00 85.25 86 LYS A O 1
ATOM 724 N N . SER A 1 87 ? -5.756 -0.060 20.010 1.00 91.00 87 SER A N 1
ATOM 725 C CA . SER A 1 87 ? -4.496 -0.797 20.070 1.00 91.00 87 SER A CA 1
ATOM 726 C C . SER A 1 87 ? -3.924 -1.125 18.689 1.00 91.00 87 SER A C 1
ATOM 728 O O . SER A 1 87 ? -4.647 -1.290 17.701 1.00 91.00 87 SER A O 1
ATOM 730 N N . TRP A 1 88 ? -2.597 -1.231 18.653 1.00 95.00 88 TRP A N 1
ATOM 731 C CA . TRP A 1 88 ? -1.805 -1.589 17.483 1.00 95.00 88 TRP A CA 1
ATOM 732 C C . TRP A 1 88 ? -0.857 -2.726 17.847 1.00 95.00 88 TRP A C 1
ATOM 734 O O . TRP A 1 88 ? -0.323 -2.757 18.955 1.00 95.00 88 TRP A O 1
ATOM 744 N N . LYS A 1 89 ? -0.621 -3.643 16.910 1.00 96.00 89 LYS A N 1
ATOM 745 C CA . LYS A 1 89 ? 0.301 -4.772 17.077 1.00 96.00 89 LYS A CA 1
ATOM 746 C C . LYS A 1 89 ? 1.332 -4.758 15.961 1.00 96.00 89 LYS A C 1
ATOM 748 O O . LYS A 1 89 ? 0.959 -4.587 14.805 1.00 96.00 89 LYS A O 1
ATOM 753 N N . LYS A 1 90 ? 2.612 -4.933 16.300 1.00 97.69 90 LYS A N 1
ATOM 754 C CA . LYS A 1 90 ? 3.674 -5.158 15.310 1.00 97.69 90 LYS A CA 1
ATOM 755 C C . LYS A 1 90 ? 3.577 -6.608 14.838 1.00 97.69 90 LYS A C 1
ATOM 757 O O . LYS A 1 90 ? 3.663 -7.519 15.655 1.00 97.69 90 LYS A O 1
ATOM 762 N N . ILE A 1 91 ? 3.342 -6.809 13.548 1.00 98.12 91 ILE A N 1
ATOM 763 C CA . ILE A 1 91 ? 3.123 -8.122 12.936 1.00 98.12 91 ILE A CA 1
ATOM 764 C C . ILE A 1 91 ? 3.954 -8.192 11.652 1.00 98.12 91 ILE A C 1
ATOM 766 O O . ILE A 1 91 ? 4.175 -7.176 10.992 1.00 98.12 91 ILE A O 1
ATOM 770 N N . TYR A 1 92 ? 4.447 -9.380 11.313 1.00 98.50 92 TYR A N 1
ATOM 771 C CA . TYR A 1 92 ? 5.154 -9.620 10.061 1.00 98.50 92 TYR A CA 1
ATOM 772 C C . TYR A 1 92 ? 4.157 -9.902 8.932 1.00 98.50 92 TYR A C 1
ATOM 774 O O . TYR A 1 92 ? 3.328 -10.808 9.046 1.00 98.50 92 TYR A O 1
ATOM 782 N N . PHE A 1 93 ? 4.227 -9.117 7.862 1.00 98.56 93 PHE A N 1
ATOM 783 C CA . PHE A 1 93 ? 3.323 -9.171 6.717 1.00 98.56 93 PHE A CA 1
ATOM 784 C C . PHE A 1 93 ? 4.008 -9.737 5.478 1.00 98.56 93 PHE A C 1
ATOM 786 O O . PHE A 1 93 ? 5.217 -9.597 5.313 1.00 98.56 93 PHE A O 1
ATOM 793 N N . LEU A 1 94 ? 3.208 -10.354 4.607 1.00 97.81 94 LEU A N 1
ATOM 794 C CA . LEU A 1 94 ? 3.619 -10.873 3.309 1.00 97.81 94 LEU A CA 1
ATOM 795 C C . LEU A 1 94 ? 2.589 -10.479 2.245 1.00 97.81 94 LEU A C 1
ATOM 797 O O . LEU A 1 94 ? 1.414 -10.836 2.347 1.00 97.81 94 LEU A O 1
ATOM 801 N N . LEU A 1 95 ? 3.024 -9.769 1.211 1.00 96.38 95 LEU A N 1
ATOM 802 C CA . LEU A 1 95 ? 2.263 -9.513 -0.002 1.00 96.38 95 LEU A CA 1
ATOM 803 C C . LEU A 1 95 ? 2.567 -10.606 -1.018 1.00 96.38 95 LEU A C 1
ATOM 805 O O . LEU A 1 95 ? 3.719 -10.808 -1.402 1.00 96.38 95 LEU A O 1
ATOM 809 N N . ARG A 1 96 ? 1.517 -11.272 -1.483 1.00 93.75 96 ARG A N 1
ATOM 810 C CA . ARG A 1 96 ? 1.565 -12.241 -2.576 1.00 93.75 96 ARG A CA 1
ATOM 811 C C . ARG A 1 96 ? 0.531 -11.872 -3.625 1.00 93.75 96 ARG A C 1
ATOM 813 O O . ARG A 1 96 ? -0.319 -11.012 -3.403 1.00 93.75 96 ARG A O 1
ATOM 820 N N . ARG A 1 97 ? 0.560 -12.582 -4.753 1.00 89.50 97 ARG A N 1
ATOM 821 C CA . ARG A 1 97 ? -0.402 -12.389 -5.844 1.00 89.50 97 ARG A CA 1
ATOM 822 C C . ARG A 1 97 ? -1.860 -12.454 -5.376 1.00 89.50 97 ARG A C 1
ATOM 824 O O . ARG A 1 97 ? -2.680 -11.673 -5.838 1.00 89.50 97 ARG A O 1
ATOM 831 N N . SER A 1 98 ? -2.164 -13.368 -4.456 1.00 91.00 98 SER A N 1
ATOM 832 C CA . SER A 1 98 ? -3.508 -13.588 -3.914 1.00 91.00 98 SER A CA 1
ATOM 833 C C . SER A 1 98 ? -3.937 -12.574 -2.847 1.00 91.00 98 SER A C 1
ATOM 835 O O . SER A 1 98 ? -5.086 -12.601 -2.421 1.00 91.00 98 SER A O 1
ATOM 837 N N . GLY A 1 99 ? -3.045 -11.686 -2.399 1.00 93.38 99 GLY A N 1
ATOM 838 C CA . GLY A 1 99 ? -3.361 -10.661 -1.410 1.00 93.38 99 GLY A CA 1
ATOM 839 C C . GLY A 1 99 ? -2.299 -10.497 -0.328 1.00 93.38 99 GLY A C 1
ATOM 840 O O . GLY A 1 99 ? -1.171 -10.984 -0.428 1.00 93.38 99 GLY A O 1
ATOM 841 N N . LEU A 1 100 ? -2.682 -9.775 0.720 1.00 96.94 100 LEU A N 1
ATOM 842 C CA . LEU A 1 100 ? -1.875 -9.511 1.900 1.00 96.94 100 LEU A CA 1
ATOM 843 C C . LEU A 1 100 ? -2.177 -10.536 2.992 1.00 96.94 100 LEU A C 1
ATOM 845 O O . LEU A 1 100 ? -3.338 -10.773 3.327 1.00 96.94 100 LEU A O 1
ATOM 849 N N . TYR A 1 101 ? -1.123 -11.076 3.586 1.00 97.88 101 TYR A N 1
ATOM 850 C CA . TYR A 1 101 ? -1.160 -12.030 4.687 1.00 97.88 101 TYR A CA 1
ATOM 851 C C . TYR A 1 101 ? -0.318 -11.518 5.849 1.00 97.88 101 TYR A C 1
ATOM 853 O O . TYR A 1 101 ? 0.578 -10.694 5.659 1.00 97.88 101 TYR A O 1
ATOM 861 N N . PHE A 1 102 ? -0.565 -12.042 7.044 1.00 98.19 102 PHE A N 1
ATOM 862 C CA . PHE A 1 102 ? 0.303 -11.841 8.198 1.00 98.19 102 PHE A CA 1
ATOM 863 C C . PHE A 1 102 ? 0.660 -13.170 8.862 1.00 98.19 102 PHE A C 1
ATOM 865 O O . PHE A 1 102 ? -0.111 -14.129 8.801 1.00 98.19 102 PHE A O 1
ATOM 872 N N . SER A 1 103 ? 1.833 -13.227 9.488 1.00 98.31 103 SER A N 1
ATOM 873 C CA . SER A 1 103 ? 2.289 -14.406 10.223 1.00 98.31 103 SER A CA 1
ATOM 874 C C . SER A 1 103 ? 1.760 -14.404 11.657 1.00 98.31 103 SER A C 1
ATOM 876 O O . SER A 1 103 ? 1.843 -13.397 12.363 1.00 98.31 103 SER A O 1
ATOM 878 N N . THR A 1 104 ? 1.258 -15.548 12.115 1.00 97.88 104 THR A N 1
ATOM 879 C CA . THR A 1 104 ? 0.899 -15.800 13.519 1.00 97.88 104 THR A CA 1
ATOM 880 C C . THR A 1 104 ? 2.079 -16.305 14.346 1.00 97.88 104 THR A C 1
ATOM 882 O O . THR A 1 104 ? 1.963 -16.415 15.566 1.00 97.88 104 THR A O 1
ATOM 885 N N . LYS A 1 105 ? 3.226 -16.591 13.711 1.00 97.69 105 LYS A N 1
ATOM 886 C CA . LYS A 1 105 ? 4.426 -17.118 14.369 1.00 97.69 105 LYS A CA 1
ATOM 887 C C . LYS A 1 105 ? 5.682 -16.393 13.886 1.00 97.69 105 LYS A C 1
ATOM 889 O O . LYS A 1 105 ? 6.372 -16.852 12.975 1.00 97.69 105 LYS A O 1
ATOM 894 N N . GLY A 1 106 ? 6.003 -15.277 14.539 1.00 97.19 106 GLY A N 1
ATOM 895 C CA . GLY A 1 106 ? 7.207 -14.495 14.248 1.00 97.19 106 GLY A CA 1
ATOM 896 C C . GLY A 1 106 ? 7.262 -14.066 12.781 1.00 97.19 106 GLY A C 1
ATOM 897 O O . GLY A 1 106 ? 6.344 -13.413 12.295 1.00 97.19 106 GLY A O 1
ATOM 898 N N . THR A 1 107 ? 8.327 -14.454 12.081 1.00 97.75 107 THR A N 1
ATOM 899 C CA . THR A 1 107 ? 8.532 -14.208 10.642 1.00 97.75 107 THR A CA 1
ATOM 900 C C . THR A 1 107 ? 8.256 -15.443 9.777 1.00 97.75 107 THR A C 1
ATOM 902 O O . THR A 1 107 ? 8.622 -15.479 8.602 1.00 97.75 107 THR A O 1
ATOM 905 N N . SER A 1 108 ? 7.625 -16.485 10.338 1.00 97.88 108 SER A N 1
ATOM 906 C CA . SER A 1 108 ? 7.383 -17.734 9.616 1.00 97.88 108 SER A CA 1
ATOM 907 C C . SER A 1 108 ? 6.488 -17.508 8.399 1.00 97.88 108 SER A C 1
ATOM 909 O O . SER A 1 108 ? 5.416 -16.906 8.508 1.00 97.88 108 SER A O 1
ATOM 911 N N . LYS A 1 109 ? 6.926 -18.042 7.256 1.00 96.38 109 LYS A N 1
ATOM 912 C CA . LYS A 1 109 ? 6.224 -17.983 5.966 1.00 96.38 109 LYS A CA 1
ATOM 913 C C . LYS A 1 109 ? 5.493 -19.285 5.614 1.00 96.38 109 LYS A C 1
ATOM 915 O O . LYS A 1 109 ? 4.995 -19.437 4.498 1.00 96.38 109 LYS A O 1
ATOM 920 N N . GLU A 1 110 ? 5.457 -20.238 6.546 1.00 96.94 110 GLU A N 1
ATOM 921 C CA . GLU A 1 110 ? 4.787 -21.524 6.356 1.00 96.94 110 GLU A CA 1
ATOM 922 C C . GLU A 1 110 ? 3.266 -21.330 6.250 1.00 96.94 110 GLU A C 1
ATOM 924 O O . GLU A 1 110 ? 2.704 -20.623 7.089 1.00 96.94 110 GLU A O 1
ATOM 929 N N . PRO A 1 111 ? 2.568 -21.998 5.311 1.00 96.19 111 PRO A N 1
ATOM 930 C CA . PRO A 1 111 ? 1.134 -21.792 5.087 1.00 96.19 111 PRO A CA 1
ATOM 931 C C . PRO A 1 111 ? 0.263 -21.876 6.350 1.00 96.19 111 PRO A C 1
ATOM 933 O O . PRO A 1 111 ? -0.627 -21.054 6.531 1.00 96.19 111 PRO A O 1
ATOM 936 N N . ARG A 1 112 ? 0.565 -22.803 7.271 1.00 97.38 112 ARG A N 1
ATOM 937 C CA . ARG A 1 112 ? -0.152 -22.971 8.554 1.00 97.38 112 ARG A CA 1
ATOM 938 C C . ARG A 1 112 ? -0.056 -21.770 9.504 1.00 97.38 112 ARG A C 1
ATOM 940 O O . ARG A 1 112 ? -0.899 -21.622 10.382 1.00 97.38 112 ARG A O 1
ATOM 947 N N . HIS A 1 113 ? 0.973 -20.938 9.359 1.00 98.12 113 HIS A N 1
ATOM 948 C CA . HIS A 1 113 ? 1.170 -19.737 10.171 1.00 98.12 113 HIS A CA 1
ATOM 949 C C . HIS A 1 113 ? 0.658 -18.473 9.476 1.00 98.12 113 HIS A C 1
ATOM 951 O O . HIS A 1 113 ? 0.694 -17.401 10.074 1.00 98.12 113 HIS A O 1
ATOM 957 N N . LEU A 1 114 ? 0.203 -18.562 8.225 1.00 98.19 114 LEU A N 1
ATOM 958 C CA . LEU A 1 114 ? -0.266 -17.404 7.479 1.00 98.19 114 LEU A CA 1
ATOM 959 C C . LEU A 1 114 ? -1.769 -17.224 7.650 1.00 98.19 114 LEU A C 1
ATOM 961 O O . LEU A 1 114 ? -2.557 -18.144 7.453 1.00 98.19 114 LEU A O 1
ATOM 965 N N . GLN A 1 115 ? -2.160 -16.000 7.981 1.00 97.81 115 GLN A N 1
ATOM 966 C CA . GLN A 1 115 ? -3.549 -15.574 8.046 1.00 97.81 115 GLN A CA 1
ATOM 967 C C . GLN A 1 115 ? -3.801 -14.520 6.978 1.00 97.81 115 GLN A C 1
ATOM 969 O O . GLN A 1 115 ? -3.003 -13.598 6.792 1.00 97.81 115 GLN A O 1
ATOM 974 N N . PHE A 1 116 ? -4.905 -14.672 6.252 1.00 96.06 116 PHE A N 1
ATOM 975 C CA . PHE A 1 116 ? -5.301 -13.716 5.228 1.00 96.06 116 PHE A CA 1
ATOM 976 C C . PHE A 1 116 ? -5.723 -12.394 5.870 1.00 96.06 116 PHE A C 1
ATOM 978 O O . PHE A 1 116 ? -6.505 -12.369 6.819 1.00 96.06 116 PHE A O 1
ATOM 985 N N . PHE A 1 117 ? -5.208 -11.287 5.341 1.00 94.06 117 PHE A N 1
ATOM 986 C CA . PHE A 1 117 ? -5.535 -9.946 5.808 1.00 94.06 117 PHE A CA 1
ATOM 987 C C . PHE A 1 117 ? -6.483 -9.232 4.849 1.00 94.06 117 PHE A C 1
ATOM 989 O O . PHE A 1 117 ? -7.534 -8.746 5.270 1.00 94.06 117 PHE A O 1
ATOM 996 N N . SER A 1 118 ? -6.120 -9.116 3.567 1.00 91.31 118 SER A N 1
ATOM 997 C CA . SER A 1 118 ? -6.948 -8.435 2.566 1.00 91.31 118 SER A CA 1
ATOM 998 C C . SER A 1 118 ? -6.543 -8.753 1.133 1.00 91.31 118 SER A C 1
ATOM 1000 O O . SER A 1 118 ? -5.362 -8.903 0.834 1.00 91.31 118 SER A O 1
ATOM 1002 N N . GLU A 1 119 ? -7.527 -8.727 0.241 1.00 88.88 119 GLU A N 1
ATOM 1003 C CA . GLU A 1 119 ? -7.345 -8.553 -1.201 1.00 88.88 119 GLU A CA 1
ATOM 1004 C C . GLU A 1 119 ? -7.558 -7.080 -1.594 1.00 88.88 119 GLU A C 1
ATOM 1006 O O . GLU A 1 119 ? -7.957 -6.261 -0.759 1.00 88.88 119 GLU A O 1
ATOM 1011 N N . PHE A 1 120 ? -7.284 -6.748 -2.861 1.00 84.00 120 PHE A N 1
ATOM 1012 C CA . PHE A 1 120 ? -7.257 -5.363 -3.361 1.00 84.00 120 PHE A CA 1
ATOM 1013 C C . PHE A 1 120 ? -8.219 -5.081 -4.521 1.00 84.00 120 PHE A C 1
ATOM 1015 O O . PHE A 1 120 ? -8.349 -3.928 -4.930 1.00 84.00 120 PHE A O 1
ATOM 1022 N N . GLY A 1 121 ? -8.898 -6.103 -5.058 1.00 80.00 121 GLY A N 1
ATOM 1023 C CA . GLY A 1 121 ? -9.801 -5.938 -6.205 1.00 80.00 121 GLY A CA 1
ATOM 1024 C C . GLY A 1 121 ? -10.939 -4.957 -5.913 1.00 80.00 121 GLY A C 1
ATOM 1025 O O . GLY A 1 121 ? -11.201 -4.060 -6.705 1.00 80.00 121 GLY A O 1
ATOM 1026 N N . ASN A 1 122 ? -11.519 -5.054 -4.714 1.00 81.12 122 ASN A N 1
ATOM 1027 C CA . ASN A 1 122 ? -12.656 -4.241 -4.268 1.00 81.12 122 ASN A CA 1
ATOM 1028 C C . ASN A 1 122 ? -12.284 -3.251 -3.152 1.00 81.12 122 ASN A C 1
ATOM 1030 O O . ASN A 1 122 ? -13.119 -2.914 -2.311 1.00 81.12 122 ASN A O 1
ATOM 1034 N N . SER A 1 123 ? -11.013 -2.863 -3.050 1.00 87.50 123 SER A N 1
ATOM 1035 C CA . SER A 1 123 ? -10.553 -1.932 -2.017 1.00 87.50 123 SER A CA 1
ATOM 1036 C C . SER A 1 123 ? -9.496 -0.985 -2.549 1.00 87.50 123 SER A C 1
ATOM 1038 O O . SER A 1 123 ? -8.585 -1.395 -3.271 1.00 87.50 123 SER A O 1
ATOM 1040 N N . ASP A 1 124 ? -9.581 0.267 -2.130 1.00 89.31 124 ASP A N 1
ATOM 1041 C CA . ASP A 1 124 ? -8.631 1.306 -2.491 1.00 89.31 124 ASP A CA 1
ATOM 1042 C C . ASP A 1 124 ? -7.657 1.573 -1.345 1.00 89.31 124 ASP A C 1
ATOM 1044 O O . ASP A 1 124 ? -7.993 1.468 -0.160 1.00 89.31 124 ASP A O 1
ATOM 1048 N N . ILE A 1 125 ? -6.414 1.883 -1.714 1.00 92.81 125 ILE A N 1
ATOM 1049 C CA . ILE A 1 125 ? -5.330 2.161 -0.775 1.00 92.81 125 ILE A CA 1
ATOM 1050 C C . ILE A 1 125 ? -5.173 3.668 -0.574 1.00 92.81 125 ILE A C 1
ATOM 1052 O O . ILE A 1 125 ? -5.058 4.434 -1.531 1.00 92.81 125 ILE A O 1
ATOM 1056 N N . TYR A 1 126 ? -5.106 4.092 0.686 1.00 92.25 126 TYR A N 1
ATOM 1057 C CA . TYR A 1 126 ? -4.946 5.493 1.065 1.00 92.25 126 TYR A CA 1
ATOM 1058 C C . TYR A 1 126 ? -3.760 5.669 2.001 1.00 92.25 126 TYR A C 1
ATOM 1060 O O . TYR A 1 126 ? -3.544 4.875 2.915 1.00 92.25 126 TYR A O 1
ATOM 1068 N N . VAL A 1 127 ? -3.012 6.755 1.811 1.00 93.56 127 VAL A N 1
ATOM 1069 C CA . VAL A 1 127 ? -1.978 7.194 2.753 1.00 93.56 127 VAL A CA 1
ATOM 1070 C C . VAL A 1 127 ? -2.602 8.162 3.750 1.00 93.56 127 VAL A C 1
ATOM 1072 O O . VAL A 1 127 ? -3.262 9.127 3.369 1.00 93.56 127 VAL A O 1
ATOM 1075 N N . SER A 1 128 ? -2.381 7.918 5.039 1.00 85.56 128 SER A N 1
ATOM 1076 C CA . SER A 1 128 ? -2.899 8.775 6.102 1.00 85.56 128 SER A CA 1
ATOM 1077 C C . SER A 1 128 ? -2.053 10.041 6.238 1.00 85.56 128 SER A C 1
ATOM 1079 O O . SER A 1 128 ? -0.843 9.964 6.438 1.00 85.56 128 SER A O 1
ATOM 1081 N N . LEU A 1 129 ? -2.704 11.206 6.227 1.00 78.62 129 LEU A N 1
ATOM 1082 C CA . LEU A 1 129 ? -2.047 12.506 6.418 1.00 78.62 129 LEU A CA 1
ATOM 1083 C C . LEU A 1 129 ? -1.761 12.834 7.899 1.00 78.62 129 LEU A C 1
ATOM 1085 O O . LEU A 1 129 ? -0.891 13.647 8.186 1.00 78.62 129 LEU A O 1
ATOM 1089 N N . ALA A 1 130 ? -2.474 12.214 8.851 1.00 63.12 130 ALA A N 1
ATOM 1090 C CA . ALA A 1 130 ? -2.401 12.575 10.277 1.00 63.12 130 ALA A CA 1
ATOM 1091 C C . ALA A 1 130 ? -2.580 11.370 11.229 1.00 63.12 130 ALA A C 1
ATOM 1093 O O . ALA A 1 130 ? -3.366 11.417 12.179 1.00 63.12 130 ALA A O 1
ATOM 1094 N N . GLY A 1 131 ? -1.857 10.269 10.979 1.00 57.41 131 GLY A N 1
ATOM 1095 C CA . GLY A 1 131 ? -2.086 8.969 11.639 1.00 57.41 131 GLY A CA 1
ATOM 1096 C C . GLY A 1 131 ? -2.052 8.996 13.176 1.00 57.41 131 GLY A C 1
ATOM 1097 O O . GLY A 1 131 ? -2.907 8.380 13.821 1.00 57.41 131 GLY A O 1
ATOM 1098 N N . LYS A 1 132 ? -1.128 9.762 13.776 1.00 60.38 132 LYS A N 1
ATOM 1099 C CA . LYS A 1 132 ? -0.978 9.843 15.241 1.00 60.38 132 LYS A CA 1
ATOM 1100 C C . LYS A 1 132 ? -2.185 10.469 15.949 1.00 60.38 132 LYS A C 1
ATOM 1102 O O . LYS A 1 132 ? -2.576 9.989 17.008 1.00 60.38 132 LYS A O 1
ATOM 1107 N N . LYS A 1 133 ? -2.809 11.504 15.370 1.00 62.84 133 LYS A N 1
ATOM 1108 C CA . LYS A 1 133 ? -3.795 12.343 16.082 1.00 62.84 133 LYS A CA 1
ATOM 1109 C C . LYS A 1 133 ? -5.188 11.712 16.210 1.00 62.84 133 LYS A C 1
ATOM 1111 O O . LYS A 1 133 ? -5.867 11.975 17.194 1.00 62.84 133 LYS A O 1
ATOM 1116 N N . LYS A 1 134 ? -5.619 10.877 15.253 1.00 69.56 134 LYS A N 1
ATOM 1117 C CA . LYS A 1 134 ? -7.005 10.352 15.216 1.00 69.56 134 LYS A CA 1
ATOM 1118 C C . LYS A 1 134 ? -7.151 8.907 15.707 1.00 69.56 134 LYS A C 1
ATOM 1120 O O . LYS A 1 134 ? -8.157 8.569 16.324 1.00 69.56 134 LYS A O 1
ATOM 1125 N N . HIS A 1 135 ? -6.160 8.047 15.458 1.00 75.38 135 HIS A N 1
ATOM 1126 C CA . HIS A 1 135 ? -6.307 6.595 15.660 1.00 75.38 135 HIS A CA 1
ATOM 1127 C C . HIS A 1 135 ? -5.251 5.959 16.574 1.00 75.38 135 HIS A C 1
ATOM 1129 O O . HIS A 1 135 ? -5.239 4.729 16.702 1.00 75.38 135 HIS A O 1
ATOM 1135 N N . GLY A 1 136 ? -4.400 6.775 17.209 1.00 85.00 136 GLY A N 1
A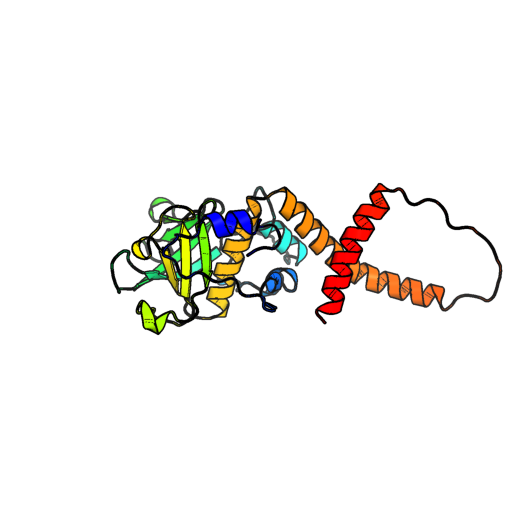TOM 1136 C CA . GLY A 1 136 ? -3.341 6.319 18.114 1.00 85.00 136 GLY A CA 1
ATOM 1137 C C . GLY A 1 136 ? -2.229 5.544 17.406 1.00 85.00 136 GLY A C 1
ATOM 1138 O O . GLY A 1 136 ? -1.676 4.624 17.995 1.00 85.00 136 GLY A O 1
ATOM 1139 N N . ALA A 1 137 ? -1.967 5.843 16.127 1.00 89.38 137 ALA A N 1
ATOM 1140 C CA . ALA A 1 137 ? -0.950 5.135 15.354 1.00 89.38 137 ALA A CA 1
ATOM 1141 C C . ALA A 1 137 ? 0.451 5.305 15.979 1.00 89.38 137 ALA A C 1
ATOM 1143 O O . ALA A 1 137 ? 0.769 6.413 16.420 1.00 89.38 137 ALA A O 1
ATOM 1144 N N . PRO A 1 138 ? 1.305 4.263 15.981 1.00 91.44 138 PRO A N 1
ATOM 1145 C CA . PRO A 1 138 ? 2.661 4.354 16.530 1.00 91.44 138 PRO A CA 1
ATOM 1146 C C . PRO A 1 138 ? 3.532 5.397 15.815 1.00 91.44 138 PRO A C 1
ATOM 1148 O O . PRO A 1 138 ? 4.300 6.125 16.447 1.00 91.44 138 PRO A O 1
ATOM 1151 N N . THR A 1 139 ? 3.376 5.530 14.494 1.00 92.31 139 THR A N 1
ATOM 1152 C CA . THR A 1 139 ? 4.123 6.485 13.666 1.00 92.31 139 THR A CA 1
ATOM 1153 C C . THR A 1 139 ? 3.188 7.335 12.797 1.00 92.31 139 THR A C 1
ATOM 1155 O O . THR A 1 139 ? 1.9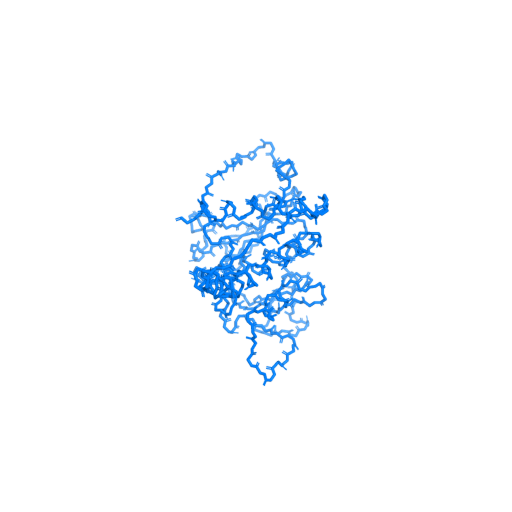67 7.162 12.785 1.00 92.31 139 THR A O 1
ATOM 1158 N N . ASN A 1 140 ? 3.762 8.296 12.065 1.00 91.94 140 ASN A N 1
ATOM 1159 C CA . ASN A 1 140 ? 3.025 9.097 11.081 1.00 91.94 140 ASN A CA 1
ATOM 1160 C C . ASN A 1 140 ? 2.893 8.393 9.720 1.00 91.94 140 ASN A C 1
ATOM 1162 O O . ASN A 1 140 ? 2.167 8.870 8.848 1.00 91.94 140 ASN A O 1
ATOM 1166 N N . TYR A 1 141 ? 3.553 7.251 9.532 1.00 94.25 141 TYR A N 1
ATOM 1167 C CA . TYR A 1 141 ? 3.662 6.566 8.247 1.00 94.25 141 TYR A CA 1
ATOM 1168 C C . TYR A 1 141 ? 2.535 5.538 8.070 1.00 94.25 141 TYR A C 1
ATOM 1170 O O . TYR A 1 141 ? 2.754 4.374 7.735 1.00 94.25 141 TYR A O 1
ATOM 1178 N N . GLY A 1 142 ? 1.305 5.983 8.336 1.00 94.69 142 GLY A N 1
ATOM 1179 C CA . GLY A 1 142 ? 0.094 5.173 8.238 1.00 94.69 142 GLY A CA 1
ATOM 1180 C C . GLY A 1 142 ? -0.466 5.093 6.818 1.00 94.69 142 GLY A C 1
ATOM 1181 O O . GLY A 1 142 ? -0.398 6.058 6.054 1.00 94.69 142 GLY A O 1
ATOM 1182 N N . PHE A 1 143 ? -1.081 3.964 6.495 1.00 95.38 143 PHE A N 1
ATOM 1183 C CA . PHE A 1 143 ? -1.879 3.748 5.291 1.00 95.38 143 PHE A CA 1
ATOM 1184 C C . PHE A 1 143 ? -3.035 2.786 5.601 1.00 95.38 143 PHE A C 1
ATOM 1186 O O . PHE A 1 143 ? -3.026 2.098 6.623 1.00 95.38 143 PHE A O 1
ATOM 1193 N N . CYS A 1 144 ? -4.072 2.761 4.775 1.00 93.19 144 CYS A N 1
ATOM 1194 C CA . CYS A 1 144 ? -5.224 1.892 4.999 1.00 93.19 144 CYS A CA 1
ATOM 1195 C C . CYS A 1 144 ? -5.874 1.427 3.700 1.00 93.19 144 CYS A C 1
ATOM 1197 O O . CYS A 1 144 ? -5.664 2.014 2.638 1.00 93.19 144 CYS A O 1
ATOM 1199 N N . PHE A 1 145 ? -6.689 0.382 3.829 1.00 91.56 145 PHE A N 1
ATOM 1200 C CA . PHE A 1 145 ? -7.586 -0.090 2.782 1.00 91.56 145 PHE A CA 1
ATOM 1201 C C . PHE A 1 145 ? -9.018 0.328 3.115 1.00 91.56 145 PHE A C 1
ATOM 1203 O O . PHE A 1 145 ? -9.500 0.024 4.213 1.00 91.56 145 PHE A O 1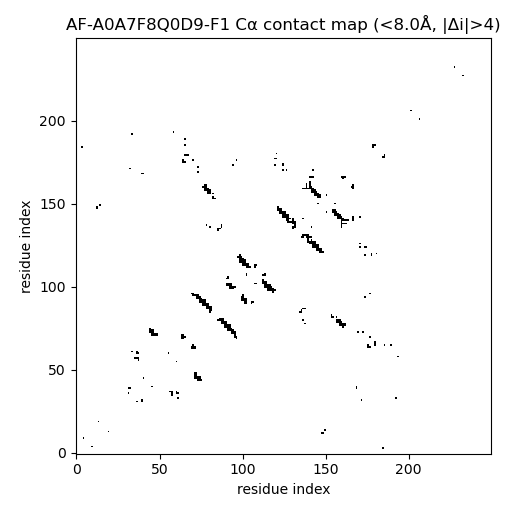
ATOM 1210 N N . LYS A 1 146 ? -9.684 1.008 2.175 1.00 88.12 146 LYS A N 1
ATOM 1211 C CA . LYS A 1 146 ? -11.126 1.279 2.222 1.00 88.12 146 LYS A CA 1
ATOM 1212 C C . LYS A 1 146 ? -11.823 0.361 1.212 1.00 88.12 146 LYS A C 1
ATOM 1214 O O . LYS A 1 146 ? -11.508 0.453 0.027 1.00 88.12 146 LYS A O 1
ATOM 1219 N N . PRO A 1 147 ? -12.743 -0.514 1.641 1.00 84.62 147 PRO A N 1
ATOM 1220 C CA . PRO A 1 147 ? -13.598 -1.254 0.718 1.00 84.62 147 PRO A CA 1
ATOM 1221 C C . PRO A 1 147 ? -14.463 -0.311 -0.131 1.00 84.62 147 PRO A C 1
ATOM 1223 O O . PRO A 1 147 ? -14.986 0.677 0.385 1.00 84.62 147 PRO A O 1
ATOM 1226 N N . ASN A 1 148 ? -14.642 -0.631 -1.415 1.00 75.88 148 ASN A N 1
ATOM 1227 C CA . ASN A 1 148 ? -15.360 0.221 -2.373 1.00 75.88 148 ASN A CA 1
ATOM 1228 C C . ASN A 1 148 ? -16.867 0.306 -2.072 1.00 75.88 148 ASN A C 1
ATOM 1230 O O . ASN A 1 148 ? -17.501 1.309 -2.380 1.00 75.88 148 ASN A O 1
ATOM 1234 N N . LYS A 1 149 ? -17.444 -0.728 -1.442 1.00 68.88 149 LYS A N 1
ATOM 1235 C CA . LYS A 1 149 ? -18.859 -0.772 -1.047 1.00 68.88 149 LYS A CA 1
ATOM 1236 C C . LYS A 1 149 ? -18.990 -0.794 0.472 1.00 68.88 149 LYS A C 1
ATOM 1238 O O . LYS A 1 149 ? -18.447 -1.689 1.111 1.00 68.88 149 LYS A O 1
ATOM 1243 N N . ALA A 1 150 ? -19.733 0.182 1.000 1.00 54.94 150 ALA A N 1
ATOM 1244 C CA . ALA A 1 150 ? -20.291 0.229 2.354 1.00 54.94 150 ALA A CA 1
ATOM 1245 C C . ALA A 1 150 ? -19.354 -0.296 3.458 1.00 54.94 150 ALA A C 1
ATOM 1247 O O . ALA A 1 150 ? -19.697 -1.211 4.200 1.00 54.94 150 ALA A O 1
ATOM 1248 N N . GLY A 1 151 ? -18.165 0.298 3.560 1.00 57.31 151 GLY A N 1
ATOM 1249 C CA . GLY A 1 151 ? -17.330 0.182 4.746 1.00 57.31 151 GLY A CA 1
ATOM 1250 C C . GLY A 1 151 ? -17.379 1.499 5.501 1.00 57.31 151 GLY A C 1
ATOM 1251 O O . GLY A 1 151 ? -16.854 2.501 5.014 1.00 57.31 151 GLY A O 1
ATOM 1252 N N . GLY A 1 152 ? -18.002 1.523 6.678 1.00 63.22 152 GLY A N 1
ATOM 1253 C CA . GLY A 1 152 ? -17.888 2.684 7.556 1.00 63.22 152 GLY A CA 1
ATOM 1254 C C . GLY A 1 152 ? -16.434 2.850 8.028 1.00 63.22 152 GLY A C 1
ATOM 1255 O O . GLY A 1 152 ? -15.592 1.977 7.805 1.00 63.22 152 GLY A O 1
ATOM 1256 N N . PRO A 1 153 ? -16.101 3.907 8.789 1.00 65.25 153 PRO A N 1
ATOM 1257 C CA . PRO A 1 153 ? -14.754 4.084 9.348 1.00 65.25 153 PRO A CA 1
ATOM 1258 C C . PRO A 1 153 ? -14.254 2.893 10.188 1.00 65.25 153 PRO A C 1
ATOM 1260 O O . PRO A 1 153 ? -13.058 2.774 10.445 1.00 65.25 153 PRO A O 1
ATOM 1263 N N . ARG A 1 154 ? -15.175 2.033 10.645 1.00 66.00 154 ARG A N 1
ATOM 1264 C CA . ARG A 1 154 ? -14.903 0.822 11.427 1.00 66.00 154 ARG A CA 1
ATOM 1265 C C . ARG A 1 154 ? -14.341 -0.334 10.594 1.00 66.00 154 ARG A C 1
ATOM 1267 O O . ARG A 1 154 ? -13.639 -1.164 11.162 1.00 66.00 154 ARG A O 1
ATOM 1274 N N . ASP A 1 155 ? -14.571 -0.333 9.284 1.00 77.69 155 ASP A N 1
ATOM 1275 C CA . ASP A 1 155 ? -14.142 -1.401 8.370 1.00 77.69 155 ASP A CA 1
ATOM 1276 C C . ASP A 1 155 ? -12.787 -1.097 7.712 1.00 77.69 155 ASP A C 1
ATOM 1278 O O . ASP A 1 155 ? -12.249 -1.899 6.945 1.00 77.69 155 ASP A O 1
ATOM 1282 N N . LEU A 1 156 ? -12.198 0.062 8.037 1.00 86.75 156 LEU A N 1
ATOM 1283 C CA . LEU A 1 156 ? -10.867 0.440 7.586 1.00 86.75 156 LEU A CA 1
ATOM 1284 C C . LEU A 1 156 ? -9.817 -0.501 8.173 1.00 86.75 156 LEU A C 1
ATOM 1286 O O . LEU A 1 156 ? -9.543 -0.513 9.377 1.00 86.75 156 LEU A O 1
ATOM 1290 N N . LYS A 1 157 ? -9.136 -1.226 7.290 1.00 91.69 157 LYS A N 1
ATOM 1291 C CA . LYS A 1 157 ? -7.954 -2.004 7.652 1.00 91.69 157 LYS A CA 1
ATOM 1292 C C . LYS A 1 157 ? -6.747 -1.074 7.661 1.00 91.69 157 LYS A C 1
ATOM 1294 O O . LYS A 1 157 ? -6.256 -0.685 6.602 1.00 91.69 157 LYS A O 1
ATOM 1299 N N . MET A 1 158 ? -6.301 -0.678 8.852 1.00 93.31 158 MET A N 1
ATOM 1300 C CA . MET A 1 158 ? -5.222 0.300 9.021 1.00 93.31 158 MET A CA 1
ATOM 1301 C C . MET A 1 158 ? -3.879 -0.369 9.323 1.00 93.31 158 MET A C 1
ATOM 1303 O O . MET A 1 158 ? -3.778 -1.221 10.210 1.00 93.31 158 MET A O 1
ATOM 1307 N N . LEU A 1 159 ? -2.847 0.087 8.619 1.00 96.12 159 LEU A N 1
ATOM 1308 C CA . LEU A 1 159 ? -1.457 -0.327 8.757 1.00 96.12 159 LEU A CA 1
ATOM 1309 C C . LEU A 1 159 ? -0.564 0.899 8.978 1.00 96.12 159 LEU A C 1
ATOM 1311 O O . LEU A 1 159 ? -0.914 2.030 8.636 1.00 96.12 159 LEU A O 1
ATOM 1315 N N . CYS A 1 160 ? 0.593 0.690 9.591 1.00 96.00 160 CYS A N 1
ATOM 1316 C CA . CYS A 1 160 ? 1.527 1.752 9.928 1.00 96.00 160 CYS A CA 1
ATOM 1317 C C . CYS A 1 160 ? 2.958 1.213 9.876 1.00 96.00 160 CYS A C 1
ATOM 1319 O O . CYS A 1 160 ? 3.279 0.226 10.536 1.00 96.00 160 CYS A O 1
ATOM 1321 N N . ALA A 1 161 ? 3.798 1.837 9.052 1.00 97.06 161 ALA A N 1
ATOM 1322 C CA . ALA A 1 161 ? 5.206 1.476 8.915 1.00 97.06 161 ALA A CA 1
ATOM 1323 C C . ALA A 1 161 ? 6.074 2.207 9.950 1.00 97.06 161 ALA A C 1
ATOM 1325 O O . ALA A 1 161 ? 5.653 3.223 10.506 1.00 97.06 161 ALA A O 1
ATOM 1326 N N . GLU A 1 162 ? 7.287 1.720 10.198 1.00 94.44 162 GLU A N 1
ATOM 1327 C CA . GLU A 1 162 ? 8.237 2.393 11.100 1.00 94.44 162 GLU A CA 1
ATOM 1328 C C . GLU A 1 162 ? 8.822 3.663 10.470 1.00 94.44 162 GLU A C 1
ATOM 1330 O O . GLU A 1 162 ? 9.014 4.664 11.158 1.00 94.44 162 GLU A O 1
ATOM 1335 N N . GLU A 1 163 ? 8.986 3.655 9.146 1.00 94.75 163 GLU A N 1
ATOM 1336 C CA . GLU A 1 163 ? 9.644 4.710 8.378 1.00 94.75 163 GLU A CA 1
ATOM 1337 C C . GLU A 1 163 ? 8.868 5.070 7.104 1.00 94.75 163 GLU A C 1
ATOM 1339 O O . GLU A 1 163 ? 8.059 4.290 6.586 1.00 94.75 163 GLU A O 1
ATOM 1344 N N . GLU A 1 164 ? 9.144 6.260 6.565 1.00 94.69 164 GLU A N 1
ATOM 1345 C CA . GLU A 1 164 ? 8.519 6.747 5.334 1.00 94.69 164 GLU A CA 1
ATOM 1346 C C . GLU A 1 164 ? 8.857 5.875 4.122 1.00 94.69 164 GLU A C 1
ATOM 1348 O O . GLU A 1 164 ? 7.955 5.547 3.348 1.00 94.69 164 GLU A O 1
ATOM 1353 N N . GLN A 1 165 ? 10.119 5.455 3.982 1.00 95.12 165 GLN A N 1
ATOM 1354 C CA . GLN A 1 165 ? 10.555 4.602 2.874 1.00 95.12 165 GLN A CA 1
ATOM 1355 C C . GLN A 1 165 ? 9.792 3.273 2.869 1.00 95.12 165 GLN A C 1
ATOM 1357 O O . GLN A 1 165 ? 9.256 2.877 1.834 1.00 95.12 165 GLN A O 1
ATOM 1362 N N . SER A 1 166 ? 9.648 2.633 4.035 1.00 96.44 166 SER A N 1
ATOM 1363 C CA . SER A 1 166 ? 8.884 1.390 4.179 1.00 96.44 166 SER A CA 1
ATOM 1364 C C . SER A 1 166 ? 7.413 1.575 3.787 1.00 96.44 166 SER A C 1
ATOM 1366 O O . SER A 1 166 ? 6.884 0.792 2.994 1.00 96.44 166 SER A O 1
ATOM 1368 N N . ARG A 1 167 ? 6.752 2.653 4.242 1.00 96.69 167 ARG A N 1
ATOM 1369 C CA . ARG A 1 167 ? 5.378 2.980 3.810 1.00 96.69 167 ARG A CA 1
ATOM 1370 C C . ARG A 1 167 ? 5.295 3.134 2.293 1.00 96.69 167 ARG A C 1
ATOM 1372 O O . ARG A 1 167 ? 4.387 2.579 1.679 1.00 96.69 167 ARG 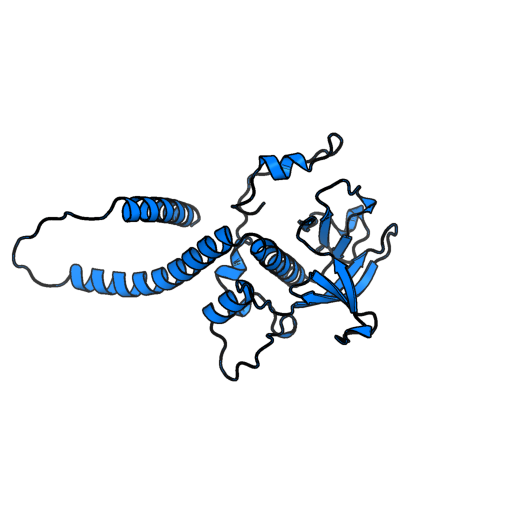A O 1
ATOM 1379 N N . THR A 1 168 ? 6.211 3.892 1.695 1.00 95.81 168 THR A N 1
ATOM 1380 C CA . THR A 1 168 ? 6.242 4.136 0.246 1.00 95.81 168 THR A CA 1
ATOM 1381 C C . THR A 1 168 ? 6.426 2.836 -0.536 1.00 95.81 168 THR A C 1
ATOM 1383 O O . THR A 1 168 ? 5.713 2.621 -1.519 1.00 95.81 168 THR A O 1
ATOM 1386 N N . CYS A 1 169 ? 7.295 1.938 -0.067 1.00 97.06 169 CYS A N 1
ATOM 1387 C CA . CYS A 1 169 ? 7.496 0.614 -0.653 1.00 97.06 169 CYS A CA 1
ATOM 1388 C C . CYS A 1 169 ? 6.216 -0.228 -0.599 1.00 97.06 169 CYS A C 1
ATOM 1390 O O . CYS A 1 169 ? 5.741 -0.684 -1.637 1.00 97.06 169 CYS A O 1
ATOM 1392 N N . TRP A 1 170 ? 5.602 -0.376 0.580 1.00 97.50 170 TRP A N 1
ATOM 1393 C CA . TRP A 1 170 ? 4.356 -1.136 0.741 1.00 97.50 170 TRP A CA 1
ATOM 1394 C C . TRP A 1 170 ? 3.228 -0.594 -0.137 1.00 97.50 170 TRP A C 1
ATOM 1396 O O . TRP A 1 170 ? 2.594 -1.353 -0.868 1.00 97.50 170 TRP A O 1
ATOM 1406 N N . VAL A 1 171 ? 3.001 0.722 -0.105 1.00 96.19 171 VAL A N 1
ATOM 1407 C CA . VAL A 1 171 ? 1.957 1.374 -0.906 1.00 96.19 171 VAL A CA 1
ATOM 1408 C C . VAL A 1 171 ? 2.200 1.154 -2.395 1.00 96.19 171 VAL A C 1
ATOM 1410 O O . VAL A 1 171 ? 1.267 0.831 -3.124 1.00 96.19 171 VAL A O 1
ATOM 1413 N N . THR A 1 172 ? 3.443 1.290 -2.853 1.00 94.94 172 THR A N 1
ATOM 1414 C CA . THR A 1 172 ? 3.786 1.119 -4.270 1.00 94.94 172 THR A CA 1
ATOM 1415 C C . THR A 1 172 ? 3.644 -0.328 -4.713 1.00 94.94 172 THR A C 1
ATOM 1417 O O . THR A 1 172 ? 3.024 -0.569 -5.742 1.00 94.94 172 THR A O 1
ATOM 1420 N N . ALA A 1 173 ? 4.114 -1.293 -3.922 1.00 94.94 173 ALA A N 1
ATOM 1421 C CA . ALA A 1 173 ? 3.916 -2.706 -4.216 1.00 94.94 173 ALA A CA 1
ATOM 1422 C C . ALA A 1 173 ? 2.423 -3.057 -4.317 1.00 94.94 173 ALA A C 1
ATOM 1424 O O . ALA A 1 173 ? 1.985 -3.688 -5.270 1.00 94.94 173 ALA A O 1
ATOM 1425 N N . ILE A 1 174 ? 1.596 -2.594 -3.383 1.00 94.25 174 ILE A N 1
ATOM 1426 C CA . ILE A 1 174 ? 0.157 -2.874 -3.441 1.00 94.25 174 ILE A CA 1
ATOM 1427 C C . ILE A 1 174 ? -0.497 -2.205 -4.660 1.00 94.25 174 ILE A C 1
ATOM 1429 O O . ILE A 1 174 ? -1.343 -2.819 -5.310 1.00 94.25 174 ILE A O 1
ATOM 1433 N N . ARG A 1 175 ? -0.092 -0.973 -5.005 1.00 91.94 175 ARG A N 1
ATOM 1434 C CA . ARG A 1 175 ? -0.555 -0.285 -6.223 1.00 91.94 175 ARG A CA 1
ATOM 1435 C C . ARG A 1 175 ? -0.195 -1.074 -7.478 1.00 91.94 175 ARG A C 1
ATOM 1437 O O . ARG A 1 175 ? -1.076 -1.298 -8.301 1.00 91.94 175 ARG A O 1
ATOM 1444 N N . LEU A 1 176 ? 1.056 -1.527 -7.598 1.00 88.12 176 LEU A N 1
ATOM 1445 C CA . LEU A 1 176 ? 1.506 -2.370 -8.708 1.00 88.12 176 LEU A CA 1
ATOM 1446 C C . LEU A 1 176 ? 0.652 -3.637 -8.784 1.00 88.12 176 LEU A C 1
ATOM 1448 O O . LEU A 1 176 ? 0.044 -3.880 -9.824 1.00 88.12 176 LEU A O 1
ATOM 1452 N N . LEU A 1 177 ? 0.487 -4.350 -7.661 1.00 88.88 177 LEU A N 1
ATOM 1453 C CA . LEU A 1 177 ? -0.333 -5.559 -7.575 1.00 88.88 177 LEU A CA 1
ATOM 1454 C C . LEU A 1 177 ? -1.783 -5.332 -8.052 1.00 88.88 177 LEU A C 1
ATOM 1456 O O . LEU A 1 177 ? -2.294 -6.111 -8.857 1.00 88.88 177 LEU A O 1
ATOM 1460 N N . LYS A 1 178 ? -2.439 -4.257 -7.589 1.00 86.31 178 LYS A N 1
ATOM 1461 C CA . LYS A 1 178 ? -3.818 -3.896 -7.974 1.00 86.31 178 LYS A CA 1
ATO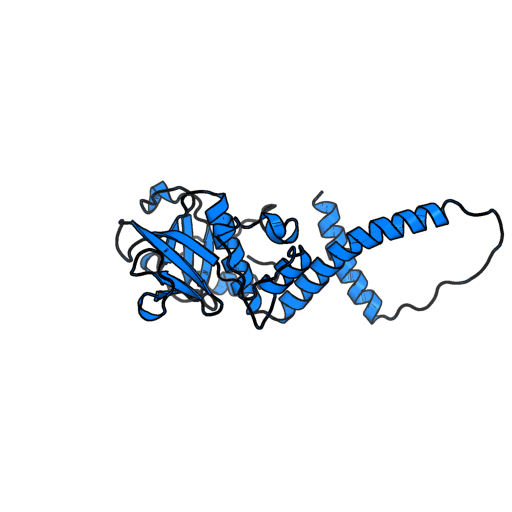M 1462 C C . LYS A 1 178 ? -3.919 -3.533 -9.459 1.00 86.31 178 LYS A C 1
ATOM 1464 O O . LYS A 1 178 ? -4.865 -3.955 -10.118 1.00 86.31 178 LYS A O 1
ATOM 1469 N N . ILE A 1 179 ? -2.937 -2.808 -9.999 1.00 74.06 179 ILE A N 1
ATOM 1470 C CA . ILE A 1 179 ? -2.897 -2.410 -11.415 1.00 74.06 179 ILE A CA 1
ATOM 1471 C C . ILE A 1 179 ? -2.857 -3.629 -12.350 1.00 74.06 179 ILE A C 1
ATOM 1473 O O . ILE A 1 179 ? -3.442 -3.570 -13.429 1.00 74.06 179 ILE A O 1
ATOM 1477 N N . HIS A 1 180 ? -2.276 -4.767 -11.948 1.00 68.00 180 HIS A N 1
ATOM 1478 C CA . HIS A 1 180 ? -2.342 -5.977 -12.785 1.00 68.00 180 HIS A CA 1
ATOM 1479 C C . HIS A 1 180 ? -3.742 -6.530 -13.020 1.00 68.00 180 HIS A C 1
ATOM 1481 O O . HIS A 1 180 ? -3.904 -7.332 -13.938 1.00 68.00 180 HIS A O 1
ATOM 1487 N N . GLY A 1 181 ? -4.745 -6.126 -12.240 1.00 59.19 181 GLY A N 1
ATOM 1488 C CA . GLY A 1 181 ? -6.140 -6.424 -12.563 1.00 59.19 181 GLY A CA 1
ATOM 1489 C C . GLY A 1 181 ? -6.607 -5.797 -13.886 1.00 59.19 181 GLY A C 1
ATOM 1490 O O . GLY A 1 181 ? -7.624 -6.224 -14.420 1.00 59.19 181 GLY A O 1
ATOM 1491 N N . TYR A 1 182 ? -5.856 -4.835 -14.441 1.00 60.50 182 TYR A N 1
ATOM 1492 C CA . TYR A 1 182 ? -6.182 -4.082 -15.655 1.00 60.50 182 TYR A CA 1
ATOM 1493 C C . TYR A 1 182 ? -5.173 -4.379 -16.786 1.00 60.50 182 TYR A C 1
ATOM 1495 O O . TYR A 1 182 ? -4.252 -3.590 -17.032 1.00 60.50 182 TYR A O 1
ATOM 1503 N N . PRO A 1 183 ? -5.319 -5.507 -17.510 1.00 54.72 183 PRO A N 1
ATOM 1504 C CA . PRO A 1 183 ? -4.327 -5.984 -18.483 1.00 54.72 183 PRO A CA 1
ATOM 1505 C C . PRO A 1 183 ? -4.033 -4.985 -19.615 1.00 54.72 183 PRO A C 1
ATOM 1507 O O . PRO A 1 183 ? -2.884 -4.858 -20.039 1.00 54.72 183 PRO A O 1
ATOM 1510 N N . TYR A 1 184 ? -5.032 -4.212 -20.053 1.00 50.66 184 TYR A N 1
ATOM 1511 C CA . TYR A 1 184 ? -4.866 -3.188 -21.092 1.00 50.66 184 TYR A CA 1
ATOM 1512 C C . TYR A 1 184 ? -3.951 -2.034 -20.659 1.00 50.66 184 TYR A C 1
ATOM 1514 O O . TYR A 1 184 ? -3.185 -1.514 -21.468 1.00 50.66 184 TYR A O 1
ATOM 1522 N N . PHE A 1 185 ? -3.975 -1.662 -19.377 1.00 52.56 185 PHE A N 1
ATOM 1523 C CA . PHE A 1 185 ? -3.161 -0.564 -18.857 1.00 52.56 185 PHE A CA 1
ATOM 1524 C C . PHE A 1 185 ? -1.715 -0.993 -18.585 1.00 52.56 185 PHE A C 1
ATOM 1526 O O . PHE A 1 185 ? -0.790 -0.221 -18.836 1.00 52.56 185 PHE A O 1
ATOM 1533 N N . ILE A 1 186 ? -1.492 -2.247 -18.167 1.00 50.72 186 ILE A N 1
ATOM 1534 C CA . ILE A 1 186 ? -0.135 -2.809 -18.072 1.00 50.72 186 ILE A CA 1
ATOM 1535 C C . ILE A 1 186 ? 0.545 -2.839 -19.434 1.00 50.72 186 ILE A C 1
ATOM 1537 O O . ILE A 1 186 ? 1.728 -2.522 -19.514 1.00 50.72 186 ILE A O 1
ATOM 1541 N N . GLN A 1 187 ? -0.177 -3.153 -20.512 1.00 45.59 187 GLN A N 1
ATOM 1542 C CA . GLN A 1 187 ? 0.406 -3.110 -21.849 1.00 45.59 187 GLN A CA 1
ATOM 1543 C C . GLN A 1 187 ? 0.858 -1.688 -22.208 1.00 45.59 187 GLN A C 1
ATOM 1545 O O . GLN A 1 187 ? 1.953 -1.515 -22.734 1.00 45.59 187 GLN A O 1
ATOM 1550 N N . THR A 1 188 ? 0.089 -0.658 -21.846 1.00 50.00 188 THR A N 1
ATOM 1551 C CA . THR A 1 188 ? 0.473 0.746 -22.054 1.00 50.00 188 THR A CA 1
ATOM 1552 C C . THR A 1 188 ? 1.645 1.178 -21.171 1.00 50.00 188 THR A C 1
ATOM 1554 O O . THR A 1 188 ? 2.583 1.772 -21.695 1.00 50.00 188 THR A O 1
ATOM 1557 N N . ILE A 1 189 ? 1.652 0.856 -19.871 1.00 53.56 189 ILE A N 1
ATOM 1558 C CA . ILE A 1 189 ? 2.770 1.176 -18.963 1.00 53.56 189 ILE A CA 1
ATOM 1559 C C . ILE A 1 189 ? 4.032 0.421 -19.362 1.00 53.56 189 ILE A C 1
ATOM 1561 O O . ILE A 1 189 ? 5.097 1.019 -19.395 1.00 53.56 189 ILE A O 1
ATOM 1565 N N . SER A 1 190 ? 3.937 -0.866 -19.686 1.00 46.44 190 SER A N 1
ATOM 1566 C CA . SER A 1 190 ? 5.076 -1.671 -20.124 1.00 46.44 190 SER A CA 1
ATOM 1567 C C . SER A 1 190 ? 5.625 -1.147 -21.450 1.00 46.44 190 SER A C 1
ATOM 1569 O O . SER A 1 190 ? 6.827 -0.933 -21.563 1.00 46.44 190 SER A O 1
ATOM 1571 N N . LEU A 1 191 ? 4.762 -0.815 -22.420 1.00 44.59 191 LEU A N 1
ATOM 1572 C CA . LEU A 1 191 ? 5.185 -0.173 -23.666 1.00 44.59 191 LEU A CA 1
ATOM 1573 C C . LEU A 1 191 ? 5.802 1.208 -23.430 1.00 44.59 191 LEU A C 1
ATOM 1575 O O . LEU A 1 191 ? 6.769 1.529 -24.108 1.00 44.59 191 LEU A O 1
ATOM 1579 N N . CYS A 1 192 ? 5.285 2.011 -22.496 1.00 48.03 192 CYS A N 1
ATOM 1580 C CA . CYS A 1 192 ? 5.844 3.324 -22.169 1.00 48.03 192 CYS A CA 1
ATOM 1581 C C . CYS A 1 192 ? 7.159 3.208 -21.398 1.00 48.03 192 CYS A C 1
ATOM 1583 O O . CYS A 1 192 ? 8.108 3.863 -21.779 1.00 48.03 192 CYS A O 1
ATOM 1585 N N . ALA A 1 193 ? 7.269 2.343 -20.391 1.00 46.84 193 ALA A N 1
ATOM 1586 C CA . ALA A 1 193 ? 8.498 2.117 -19.634 1.00 46.84 193 ALA A CA 1
ATOM 1587 C C . ALA A 1 193 ? 9.603 1.523 -20.522 1.00 46.84 193 ALA A C 1
ATOM 1589 O O . ALA A 1 193 ? 10.731 2.006 -20.504 1.00 46.84 193 ALA A O 1
ATOM 1590 N N . VAL A 1 194 ? 9.269 0.543 -21.373 1.00 41.72 194 VAL A N 1
ATOM 1591 C CA . VAL A 1 194 ? 10.197 -0.018 -22.368 1.00 41.72 194 VAL A CA 1
ATOM 1592 C C . VAL A 1 194 ? 10.549 1.022 -23.435 1.00 41.72 194 VAL A C 1
ATOM 1594 O O . VAL A 1 194 ? 11.703 1.078 -23.854 1.00 41.72 194 VAL A O 1
ATOM 1597 N N . LYS A 1 195 ? 9.607 1.876 -23.864 1.00 42.22 195 LYS A N 1
ATOM 1598 C CA . LYS A 1 195 ? 9.905 2.983 -24.785 1.00 42.22 195 LYS A CA 1
ATOM 1599 C C . LYS A 1 195 ? 10.729 4.084 -24.144 1.00 42.22 195 LYS A C 1
ATOM 1601 O O . LYS A 1 195 ? 11.619 4.551 -24.819 1.00 42.22 195 LYS A O 1
ATOM 1606 N N . SER A 1 196 ? 10.518 4.460 -22.888 1.00 43.50 196 SER A N 1
ATOM 1607 C CA . SER A 1 196 ? 11.335 5.457 -22.188 1.00 43.50 196 SER A CA 1
ATOM 1608 C C . SER A 1 196 ? 12.760 4.947 -21.959 1.00 43.50 196 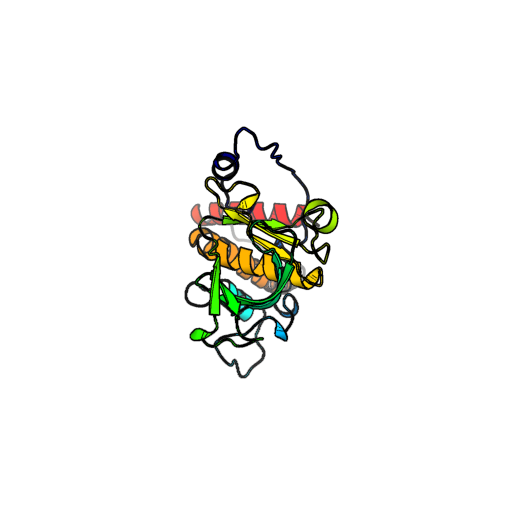SER A C 1
ATOM 1610 O O . SER A 1 196 ? 13.710 5.712 -22.092 1.00 43.50 196 SER A O 1
ATOM 1612 N N . PHE A 1 197 ? 12.924 3.644 -21.702 1.00 39.31 197 PHE A N 1
ATOM 1613 C CA . PHE A 1 197 ? 14.239 3.004 -21.618 1.00 39.31 197 PHE A CA 1
ATOM 1614 C C . PHE A 1 197 ? 14.928 2.950 -22.992 1.00 39.31 197 PHE A C 1
ATOM 1616 O O . PHE A 1 197 ? 16.080 3.357 -23.127 1.00 39.31 197 PHE A O 1
ATOM 1623 N N . LYS A 1 198 ? 14.194 2.562 -24.047 1.00 37.91 198 LYS A N 1
ATOM 1624 C CA . LYS A 1 198 ? 14.690 2.622 -25.432 1.00 37.91 198 LYS A CA 1
ATOM 1625 C C . LYS A 1 198 ? 14.871 4.045 -25.950 1.00 37.91 198 LYS A C 1
ATOM 1627 O O . LYS A 1 198 ? 15.689 4.239 -26.828 1.00 37.91 198 LYS A O 1
ATOM 1632 N N . GLU A 1 199 ? 14.146 5.040 -25.449 1.00 38.84 199 GLU A N 1
ATOM 1633 C CA . GLU A 1 199 ? 14.302 6.460 -25.783 1.00 38.84 199 GLU A CA 1
ATOM 1634 C C . GLU A 1 199 ? 15.543 7.050 -25.124 1.00 38.84 199 GLU A C 1
ATOM 1636 O O . GLU A 1 199 ? 16.121 7.975 -25.680 1.00 38.84 199 GLU A O 1
ATOM 1641 N N . ALA A 1 200 ? 16.005 6.512 -23.992 1.00 40.53 200 ALA A N 1
ATOM 1642 C CA . ALA A 1 200 ? 17.315 6.850 -23.443 1.00 40.53 200 ALA A CA 1
ATOM 1643 C C . ALA A 1 200 ? 18.446 6.317 -24.348 1.00 40.53 200 ALA A C 1
ATOM 1645 O O . ALA A 1 200 ? 19.351 7.075 -24.697 1.00 40.53 200 ALA A O 1
ATOM 1646 N N . GLU A 1 201 ? 18.338 5.074 -24.832 1.00 34.47 201 GLU A N 1
ATOM 1647 C CA . GLU A 1 201 ? 19.261 4.505 -25.832 1.00 34.47 201 GLU A CA 1
ATOM 1648 C C . GLU A 1 201 ? 19.138 5.190 -27.205 1.00 34.47 201 GLU A C 1
ATOM 1650 O O . GLU A 1 201 ? 20.144 5.503 -27.830 1.00 34.47 201 GLU A O 1
ATOM 1655 N N . LEU A 1 202 ? 17.925 5.502 -27.673 1.00 36.62 202 LEU A N 1
ATOM 1656 C CA . LEU A 1 202 ? 17.654 6.220 -28.926 1.00 36.62 202 LEU A CA 1
ATOM 1657 C C . LEU A 1 202 ? 17.980 7.709 -28.824 1.00 36.62 202 LEU A C 1
ATOM 1659 O O . LEU A 1 202 ? 18.221 8.324 -29.851 1.00 36.62 202 LEU A O 1
ATOM 1663 N N . ARG A 1 203 ? 18.025 8.315 -27.633 1.00 38.03 203 ARG A N 1
ATOM 1664 C CA . ARG A 1 203 ? 18.632 9.640 -27.441 1.00 38.03 203 ARG A CA 1
ATOM 1665 C C . ARG A 1 203 ? 20.139 9.549 -27.604 1.00 38.03 203 ARG A C 1
ATOM 1667 O O . ARG A 1 203 ? 20.708 10.432 -28.226 1.00 38.03 203 ARG A O 1
ATOM 1674 N N . GLN A 1 204 ? 20.778 8.487 -27.121 1.00 37.59 204 GLN A N 1
ATOM 1675 C CA . GLN A 1 204 ? 22.213 8.275 -27.308 1.00 37.59 204 GLN A CA 1
ATOM 1676 C C . GLN A 1 204 ? 22.545 7.992 -28.786 1.00 37.59 204 GLN A C 1
ATOM 1678 O O . GLN A 1 204 ? 23.381 8.677 -29.370 1.00 37.59 204 GLN A O 1
ATOM 1683 N N . TYR A 1 205 ? 21.801 7.086 -29.428 1.00 35.50 205 TYR A N 1
ATOM 1684 C CA . TYR A 1 205 ? 21.919 6.749 -30.852 1.00 35.50 205 TYR A CA 1
ATOM 1685 C C . TYR A 1 205 ? 21.445 7.884 -31.770 1.00 35.50 205 TYR A C 1
ATOM 1687 O O . TYR A 1 205 ? 22.010 8.114 -32.831 1.00 35.50 205 TYR A O 1
ATOM 1695 N N . GLY A 1 206 ? 20.417 8.623 -31.359 1.00 37.78 206 GLY A N 1
ATOM 1696 C CA . GLY A 1 206 ? 19.850 9.773 -32.059 1.00 37.78 206 GLY A CA 1
ATOM 1697 C C . GLY A 1 206 ? 20.722 11.018 -31.951 1.00 37.78 206 GLY A C 1
ATOM 1698 O O . GLY A 1 206 ? 20.823 11.751 -32.923 1.00 37.78 206 GLY A O 1
ATOM 1699 N N . MET A 1 207 ? 21.421 11.230 -30.830 1.00 39.25 207 MET A N 1
ATOM 1700 C CA . MET A 1 207 ? 22.476 12.246 -30.708 1.00 39.25 207 MET A CA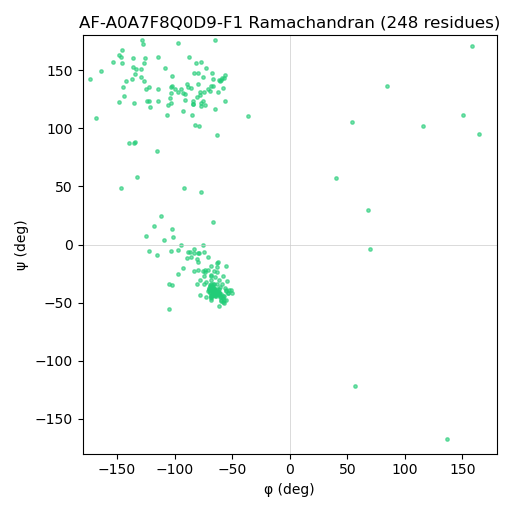 1
ATOM 1701 C C . MET A 1 207 ? 23.704 11.872 -31.538 1.00 39.25 207 MET A C 1
ATOM 1703 O O . MET A 1 207 ? 24.308 12.749 -32.145 1.00 39.25 207 MET A O 1
ATOM 1707 N N . GLN A 1 208 ? 24.039 10.583 -31.625 1.00 37.31 208 GLN A N 1
ATOM 1708 C CA . GLN A 1 208 ? 25.117 10.083 -32.477 1.00 37.31 208 GLN A CA 1
ATOM 1709 C C . GLN A 1 208 ? 24.759 10.199 -33.968 1.00 37.31 208 GLN A C 1
ATOM 1711 O O . GLN A 1 208 ? 25.580 10.643 -34.764 1.00 37.31 208 GLN A O 1
ATOM 1716 N N . LEU A 1 209 ? 23.511 9.901 -34.346 1.00 35.59 209 LEU A N 1
ATOM 1717 C CA . LEU A 1 209 ? 22.969 10.167 -35.679 1.00 35.59 209 LEU A CA 1
ATOM 1718 C C . LEU A 1 209 ? 22.887 11.666 -35.961 1.00 35.59 209 LEU A C 1
ATOM 1720 O O . LEU A 1 209 ? 23.258 12.062 -37.048 1.00 35.59 209 LEU A O 1
ATOM 1724 N N . TYR A 1 210 ? 22.479 12.507 -35.009 1.00 35.81 210 TYR A N 1
ATOM 1725 C CA . TYR A 1 210 ? 22.448 13.964 -35.165 1.00 35.81 210 TYR A CA 1
ATOM 1726 C C . TYR A 1 210 ? 23.856 14.548 -35.329 1.00 35.81 210 TYR A C 1
ATOM 1728 O O . TYR A 1 210 ? 24.060 15.384 -36.197 1.00 35.81 210 TYR A O 1
ATOM 1736 N N . GLN A 1 211 ? 24.857 14.071 -34.587 1.00 38.34 211 GLN A N 1
ATOM 1737 C CA . GLN A 1 211 ? 26.261 14.443 -34.801 1.00 38.34 211 GLN A CA 1
ATOM 1738 C C . GLN A 1 211 ? 26.777 13.957 -36.166 1.00 38.34 211 GLN A C 1
ATOM 1740 O O . GLN A 1 211 ? 27.407 14.729 -36.885 1.00 38.34 211 GLN A O 1
ATOM 1745 N N . ASN A 1 212 ? 26.412 12.737 -36.572 1.00 40.69 212 ASN A N 1
ATOM 1746 C CA . ASN A 1 212 ? 26.686 12.181 -37.902 1.00 40.69 212 ASN A CA 1
ATOM 1747 C C . ASN A 1 212 ? 25.805 12.769 -39.019 1.00 40.69 212 ASN A C 1
ATOM 1749 O O . ASN A 1 212 ? 26.015 12.423 -40.173 1.00 40.69 212 ASN A O 1
ATOM 1753 N N . TYR A 1 213 ? 24.810 13.604 -38.710 1.00 34.69 213 TYR A N 1
ATOM 1754 C CA . TYR A 1 213 ? 23.934 14.285 -39.674 1.00 34.69 213 TYR A CA 1
ATOM 1755 C C . TYR A 1 213 ? 24.310 15.766 -39.794 1.00 34.69 213 TYR A C 1
ATOM 1757 O O . TYR A 1 213 ? 24.248 16.339 -40.875 1.00 34.69 213 TYR A O 1
ATOM 1765 N N . MET A 1 214 ? 24.759 16.376 -38.694 1.00 34.69 214 MET A N 1
ATOM 1766 C CA . MET A 1 214 ? 25.285 17.742 -38.645 1.00 34.69 214 MET A CA 1
ATOM 1767 C C . MET A 1 214 ? 26.740 17.828 -39.123 1.00 34.69 214 MET A C 1
ATOM 1769 O O . MET A 1 214 ? 27.204 18.916 -39.451 1.00 34.69 214 MET A O 1
ATOM 1773 N N . HIS A 1 215 ? 27.445 16.697 -39.220 1.00 50.94 215 HIS A N 1
ATOM 1774 C CA . HIS A 1 215 ? 28.706 16.587 -39.950 1.00 50.94 215 HIS A CA 1
ATOM 1775 C C . HIS A 1 215 ? 28.775 15.269 -40.727 1.00 50.94 215 HIS A C 1
ATOM 1777 O O . HIS A 1 215 ? 29.312 14.271 -40.249 1.00 50.94 215 HIS A O 1
ATOM 1783 N N . PRO A 1 216 ? 28.254 15.281 -41.962 1.00 36.50 216 PRO A N 1
ATOM 1784 C CA . PRO A 1 216 ? 29.114 14.958 -43.090 1.00 36.50 216 PRO A CA 1
ATOM 1785 C C . PRO A 1 216 ? 28.754 15.772 -44.341 1.00 36.50 216 PRO A C 1
ATOM 1787 O O . PRO A 1 216 ? 27.605 15.871 -44.747 1.00 36.50 216 PRO A O 1
ATOM 1790 N N . TYR A 1 217 ? 29.795 16.283 -44.991 1.00 34.50 217 TYR A N 1
ATOM 1791 C CA . TYR A 1 217 ? 29.851 16.533 -46.429 1.00 34.50 217 TYR A CA 1
ATOM 1792 C C . TYR A 1 217 ? 28.744 17.386 -47.074 1.00 34.50 217 TYR A C 1
ATOM 1794 O O . TYR A 1 217 ? 27.652 16.953 -47.429 1.00 34.50 217 TYR A O 1
ATOM 1802 N N . GLN A 1 218 ? 29.163 18.610 -47.390 1.00 40.69 218 GLN A N 1
ATOM 1803 C CA . GLN A 1 218 ? 28.748 19.354 -48.572 1.00 40.69 218 GLN A CA 1
ATOM 1804 C C . GLN A 1 218 ? 28.558 18.413 -49.780 1.00 40.69 218 GLN A C 1
ATOM 1806 O O . GLN A 1 218 ? 29.538 17.901 -50.321 1.00 40.69 218 GLN A O 1
ATOM 1811 N N . GLY A 1 219 ? 27.321 18.204 -50.238 1.00 39.72 219 GLY A N 1
ATOM 1812 C CA . GLY A 1 219 ? 27.094 17.598 -51.550 1.00 39.72 219 GLY A CA 1
ATOM 1813 C C . GLY A 1 219 ? 25.816 16.779 -51.726 1.00 39.72 219 GLY A C 1
ATOM 1814 O O . GLY A 1 219 ? 25.741 15.634 -51.307 1.00 39.72 219 GLY A O 1
ATOM 1815 N N . ARG A 1 220 ? 24.927 17.341 -52.553 1.00 32.53 220 ARG A N 1
ATOM 1816 C CA . ARG A 1 220 ? 23.885 16.708 -53.385 1.00 32.53 220 ARG A CA 1
ATOM 1817 C C . ARG A 1 220 ? 22.514 16.367 -52.784 1.00 32.53 220 ARG A C 1
ATOM 1819 O O . ARG A 1 220 ? 22.329 15.842 -51.699 1.00 32.53 220 ARG A O 1
ATOM 1826 N N . SER A 1 221 ? 21.558 16.721 -53.633 1.00 39.78 221 SER A N 1
ATOM 1827 C CA . SER A 1 221 ? 20.108 16.773 -53.558 1.00 39.78 221 SER A CA 1
ATOM 1828 C C . SER A 1 221 ? 19.398 15.429 -53.743 1.00 39.78 221 SER A C 1
ATOM 1830 O O . SER A 1 221 ? 19.771 14.662 -54.626 1.00 39.78 221 SER A O 1
ATOM 1832 N N . GLY A 1 222 ? 18.254 15.285 -53.062 1.00 39.69 222 GLY A N 1
ATOM 1833 C CA . GLY A 1 222 ? 17.051 14.657 -53.625 1.00 39.69 222 GLY A CA 1
ATOM 1834 C C . GLY A 1 222 ? 16.583 13.351 -52.978 1.00 39.69 222 GLY A C 1
ATOM 1835 O O . GLY A 1 222 ? 17.084 12.291 -53.324 1.00 39.69 222 GLY A O 1
ATOM 1836 N N . CYS A 1 223 ? 15.538 13.412 -52.140 1.00 29.12 223 CYS A N 1
ATOM 1837 C CA . CYS A 1 223 ? 14.345 12.560 -52.279 1.00 29.12 223 CYS A CA 1
ATOM 1838 C C . CYS A 1 223 ? 13.229 12.942 -51.293 1.00 29.12 223 CYS A C 1
ATOM 1840 O O . CYS A 1 223 ? 13.467 13.331 -50.153 1.00 29.12 223 CYS A O 1
ATOM 1842 N N . SER A 1 224 ? 12.003 12.840 -51.798 1.00 33.09 224 SER A N 1
ATOM 1843 C CA . SER A 1 224 ? 10.728 13.275 -51.230 1.00 33.09 224 SER A CA 1
ATOM 1844 C C . SER A 1 224 ? 10.199 12.387 -50.102 1.00 33.09 224 SER A C 1
ATOM 1846 O O . SER A 1 224 ? 10.275 11.162 -50.153 1.00 33.09 224 SER A O 1
ATOM 1848 N N . SER A 1 225 ? 9.562 13.030 -49.129 1.00 38.28 225 SER A N 1
ATOM 1849 C CA . SER A 1 225 ? 8.878 12.450 -47.979 1.00 38.28 225 SER A CA 1
ATOM 1850 C C . SER A 1 225 ? 7.439 12.058 -48.319 1.00 38.28 225 SER A C 1
ATOM 1852 O O . SER A 1 225 ? 6.601 12.935 -48.489 1.00 38.28 225 SER A O 1
ATOM 1854 N N . GLN A 1 226 ? 7.122 10.757 -48.365 1.00 37.53 226 GLN A N 1
ATOM 1855 C CA . GLN A 1 226 ? 5.738 10.270 -48.248 1.00 37.53 226 GLN A CA 1
ATOM 1856 C C . GLN A 1 226 ? 5.660 8.747 -48.043 1.00 37.53 226 GLN A C 1
ATOM 1858 O O . GLN A 1 226 ? 5.904 7.973 -48.961 1.00 37.53 226 GLN A O 1
ATOM 1863 N N . SER A 1 227 ? 5.292 8.327 -46.828 1.00 34.31 227 SER A N 1
ATOM 1864 C CA . SER A 1 227 ? 4.263 7.303 -46.535 1.00 34.31 227 SER A CA 1
ATOM 1865 C C . SER A 1 227 ? 4.402 6.813 -45.087 1.00 34.31 227 SER A C 1
ATOM 1867 O O . SER A 1 227 ? 5.170 5.915 -44.768 1.00 34.31 227 SER A O 1
ATOM 1869 N N . VAL A 1 228 ? 3.634 7.411 -44.174 1.00 39.72 228 VAL A N 1
ATOM 1870 C CA . VAL A 1 228 ? 3.475 6.886 -42.810 1.00 39.72 228 VAL A CA 1
ATOM 1871 C C . VAL A 1 228 ? 1.989 6.626 -42.583 1.00 39.72 228 VAL A C 1
ATOM 1873 O O . VAL A 1 228 ? 1.174 7.541 -42.692 1.00 39.72 228 VAL A O 1
ATOM 1876 N N . SER A 1 229 ? 1.646 5.360 -42.325 1.00 34.38 229 SER A N 1
ATOM 1877 C CA . SER A 1 229 ? 0.274 4.855 -42.170 1.00 34.38 229 SER A CA 1
ATOM 1878 C C . SER A 1 229 ? -0.526 5.604 -41.079 1.00 34.38 229 SER A C 1
ATOM 1880 O O . SER A 1 229 ? 0.046 5.965 -40.045 1.00 34.38 229 SER A O 1
ATOM 1882 N N . PRO A 1 230 ? -1.854 5.801 -41.237 1.00 33.06 230 PRO A N 1
ATOM 1883 C CA . PRO A 1 230 ? -2.720 6.453 -40.243 1.00 33.06 230 PRO A CA 1
ATOM 1884 C C . PRO A 1 230 ? -2.654 5.823 -38.843 1.00 33.06 230 PRO A C 1
ATOM 1886 O O . PRO A 1 230 ? -2.753 6.525 -37.839 1.00 33.06 230 PRO A O 1
ATOM 1889 N N . MET A 1 231 ? -2.409 4.512 -38.764 1.00 29.84 231 MET A N 1
ATOM 1890 C CA . MET A 1 231 ? -2.267 3.783 -37.498 1.00 29.84 231 MET A CA 1
ATOM 1891 C C . MET A 1 231 ? -0.989 4.188 -36.747 1.00 29.84 231 MET A C 1
ATOM 1893 O O . MET A 1 231 ? -0.972 4.298 -35.522 1.00 29.84 231 MET A O 1
ATOM 1897 N N . VAL A 1 232 ? 0.067 4.494 -37.502 1.00 35.81 232 VAL A N 1
ATOM 1898 C CA . VAL A 1 232 ? 1.322 5.025 -36.974 1.00 35.81 232 VAL A CA 1
ATOM 1899 C C . VAL A 1 232 ? 1.103 6.464 -36.500 1.00 35.81 232 VAL A C 1
ATOM 1901 O O . VAL A 1 232 ? 1.532 6.794 -35.402 1.00 35.81 232 VAL A O 1
ATOM 1904 N N . ARG A 1 233 ? 0.326 7.292 -37.216 1.00 32.56 233 ARG A N 1
ATOM 1905 C CA . ARG A 1 233 ? -0.027 8.652 -36.753 1.00 32.56 233 ARG A CA 1
ATOM 1906 C C . ARG A 1 233 ? -0.747 8.666 -35.403 1.00 32.56 233 ARG A C 1
ATOM 1908 O O . ARG A 1 233 ? -0.368 9.461 -34.554 1.00 32.56 233 ARG A O 1
ATOM 1915 N N . THR A 1 234 ? -1.720 7.790 -35.158 1.00 31.64 234 THR A N 1
ATOM 1916 C CA . THR A 1 234 ? -2.446 7.764 -33.870 1.00 31.64 234 THR A CA 1
ATOM 1917 C C . THR A 1 234 ? -1.556 7.319 -32.709 1.00 31.64 234 THR A C 1
ATOM 1919 O O . THR A 1 234 ? -1.602 7.898 -31.625 1.00 31.64 234 THR A O 1
ATOM 1922 N N . ILE A 1 235 ? -0.687 6.333 -32.942 1.00 37.81 235 ILE A N 1
ATOM 1923 C CA . ILE A 1 235 ? 0.301 5.892 -31.950 1.00 37.81 235 ILE A CA 1
ATOM 1924 C C . ILE A 1 235 ? 1.314 7.012 -31.672 1.00 37.81 235 ILE A C 1
ATOM 1926 O O . ILE A 1 235 ? 1.636 7.263 -30.513 1.00 37.81 235 ILE A O 1
ATOM 1930 N N . PHE A 1 236 ? 1.761 7.727 -32.708 1.00 35.88 236 PHE A N 1
ATOM 1931 C CA . PHE A 1 236 ? 2.648 8.882 -32.577 1.00 35.88 236 PHE A CA 1
ATOM 1932 C C . PHE A 1 236 ? 1.986 10.060 -31.862 1.00 35.88 236 PHE A C 1
ATOM 1934 O O . PHE A 1 236 ? 2.642 10.685 -31.046 1.00 35.88 236 PHE A O 1
ATOM 1941 N N . ILE A 1 237 ? 0.704 10.344 -32.097 1.00 35.66 237 ILE A N 1
ATOM 1942 C CA . ILE A 1 237 ? -0.019 11.426 -31.412 1.00 35.66 237 ILE A CA 1
ATOM 1943 C C . ILE A 1 237 ? -0.157 11.116 -29.919 1.00 35.66 237 ILE A C 1
ATOM 1945 O O . ILE A 1 237 ? 0.120 11.978 -29.093 1.00 35.66 237 ILE A O 1
ATOM 1949 N N . ASN A 1 238 ? -0.487 9.875 -29.553 1.00 36.09 238 ASN A N 1
ATOM 1950 C CA . ASN A 1 238 ? -0.583 9.485 -28.145 1.00 36.09 238 ASN A CA 1
ATOM 1951 C C . ASN A 1 238 ? 0.790 9.469 -27.448 1.00 36.09 238 ASN A C 1
ATOM 1953 O O . ASN A 1 238 ? 0.900 9.896 -26.300 1.00 36.09 238 ASN A O 1
ATOM 1957 N N . LEU A 1 239 ? 1.851 9.059 -28.150 1.00 39.59 239 LEU A N 1
ATOM 1958 C CA . LEU A 1 239 ? 3.233 9.170 -27.663 1.00 39.59 239 LEU A CA 1
ATOM 1959 C C . LEU A 1 239 ? 3.698 10.621 -27.548 1.00 39.59 239 LEU A C 1
ATOM 1961 O O . LEU A 1 239 ? 4.374 10.961 -26.588 1.00 39.59 239 LEU A O 1
ATOM 1965 N N . TYR A 1 240 ? 3.309 11.481 -28.486 1.00 38.88 240 TYR A N 1
ATOM 1966 C CA . TYR A 1 240 ? 3.647 12.899 -28.492 1.00 38.88 240 TYR A CA 1
ATOM 1967 C C . TYR A 1 240 ? 2.921 13.654 -27.376 1.00 38.88 240 TYR A C 1
ATOM 1969 O O . TYR A 1 240 ? 3.522 14.498 -26.725 1.00 38.88 240 TYR A O 1
ATOM 1977 N N . ILE A 1 241 ? 1.669 13.301 -27.076 1.00 40.50 241 ILE A N 1
ATOM 1978 C CA . ILE A 1 241 ? 0.929 13.846 -25.930 1.00 40.50 241 ILE A CA 1
ATOM 1979 C C . ILE A 1 241 ? 1.588 13.417 -24.612 1.00 40.50 241 ILE A C 1
ATOM 1981 O O . ILE A 1 241 ? 1.784 14.258 -23.738 1.00 40.50 241 ILE A O 1
ATOM 1985 N N . LEU A 1 242 ? 2.008 12.154 -24.483 1.00 39.56 242 LEU A N 1
ATOM 1986 C CA . LEU A 1 242 ? 2.736 11.663 -23.303 1.00 39.56 242 LEU A CA 1
ATOM 1987 C C . LEU A 1 242 ? 4.132 12.299 -23.167 1.00 39.56 242 LEU A C 1
ATOM 1989 O O . LEU A 1 242 ? 4.536 12.670 -22.067 1.00 39.56 242 LEU A O 1
ATOM 1993 N N . TYR A 1 243 ? 4.835 12.500 -24.282 1.00 41.06 243 TYR A N 1
ATOM 1994 C CA . TYR A 1 243 ? 6.131 13.177 -24.348 1.00 41.06 243 TYR A CA 1
ATOM 1995 C C . TYR A 1 243 ? 6.029 14.673 -24.010 1.00 41.06 243 TYR A C 1
ATOM 1997 O O . TYR A 1 243 ? 6.833 15.188 -23.236 1.00 41.06 243 TYR A O 1
ATOM 2005 N N . LEU A 1 244 ? 5.009 15.375 -24.513 1.00 36.25 244 LEU A N 1
ATOM 2006 C CA . LEU A 1 244 ? 4.733 16.769 -24.157 1.00 36.25 244 LEU A CA 1
ATOM 2007 C C . LEU A 1 244 ? 4.316 16.913 -22.690 1.00 36.25 244 LEU A C 1
ATOM 2009 O O . LEU A 1 244 ? 4.660 17.908 -22.052 1.00 36.25 244 LEU A O 1
ATOM 2013 N N . HIS A 1 245 ? 3.612 15.926 -22.132 1.00 38.38 245 HIS A N 1
ATOM 2014 C CA . HIS A 1 245 ? 3.301 15.901 -20.704 1.00 38.38 245 HIS A CA 1
ATOM 2015 C C . HIS A 1 245 ? 4.565 15.689 -19.857 1.00 38.38 245 HIS A C 1
ATOM 2017 O O . HIS A 1 245 ? 4.713 16.315 -18.813 1.00 38.38 245 HIS A O 1
ATOM 2023 N N . TYR A 1 246 ? 5.505 14.869 -20.336 1.00 39.41 246 TYR A N 1
ATOM 2024 C CA . TYR A 1 246 ? 6.802 14.636 -19.700 1.00 39.41 246 TYR A CA 1
ATOM 2025 C C . TYR A 1 246 ? 7.730 15.864 -19.757 1.00 39.41 246 TYR A C 1
ATOM 2027 O O . TYR A 1 246 ? 8.342 16.202 -18.747 1.00 39.41 246 TYR A O 1
ATOM 2035 N N . ILE A 1 247 ? 7.798 16.575 -20.890 1.00 37.69 247 ILE A N 1
ATOM 2036 C CA . ILE A 1 247 ? 8.608 17.801 -21.017 1.00 37.69 247 ILE A CA 1
ATOM 2037 C C . ILE A 1 247 ? 8.073 18.943 -20.147 1.00 37.69 247 ILE A C 1
ATOM 2039 O O . ILE A 1 247 ? 8.865 19.647 -19.538 1.00 37.69 247 ILE A O 1
ATOM 2043 N N . ASN A 1 248 ? 6.753 19.101 -20.013 1.00 34.91 248 ASN A N 1
ATOM 2044 C CA . ASN A 1 248 ? 6.170 20.142 -19.150 1.00 34.91 248 ASN A CA 1
ATOM 2045 C C . ASN A 1 248 ? 6.251 19.824 -17.638 1.00 34.91 248 ASN A C 1
ATOM 2047 O O . ASN A 1 248 ? 5.762 20.600 -16.812 1.00 34.91 248 ASN A O 1
ATOM 2051 N N . LEU A 1 249 ? 6.816 18.669 -17.267 1.00 37.72 249 LEU A N 1
ATOM 2052 C CA . LEU A 1 249 ? 7.053 18.253 -15.881 1.00 37.72 249 LEU A CA 1
ATOM 2053 C C . LEU A 1 249 ? 8.520 18.407 -15.433 1.00 37.72 249 LEU A C 1
ATOM 2055 O O . LEU A 1 249 ? 8.781 18.186 -14.245 1.00 37.72 249 LEU A O 1
ATOM 2059 N N . GLN A 1 250 ? 9.435 18.785 -16.337 1.00 35.81 250 GLN A N 1
ATOM 2060 C CA . GLN A 1 250 ? 10.754 19.340 -15.994 1.00 35.81 250 GLN A CA 1
ATOM 2061 C C . GLN A 1 250 ? 10.635 20.836 -15.695 1.00 35.81 250 GLN A C 1
ATOM 2063 O O . GLN A 1 250 ? 11.351 21.286 -14.775 1.00 35.81 250 GLN A O 1
#

Organism: Leptonychotes weddellii (NCBI:txid9713)

Radius of gyration: 22.83 Å; Cα contacts (8 Å, |Δi|>4): 271; chains: 1; bounding box: 54×43×74 Å

Sequence (250 aa):
MEDHELVIEVLSNWGMEEENKLYFRKNYAKYEFFKNPMYFFPEHMVSFATETNGEISPTQILQMFLSSSTYPEIHGFLHAKEQGKKSWKKIYFLLRRSGLYFSTKGTSKEPRHLQFFSEFGNSDIYVSLAGKKKHGAPTNYGFCFKPNKAGGPRDLKMLCAEEEQSRTCWVTAIRLLKIHGYPYFIQTISLCAVKSFKEAELRQYGMQLYQNYMHPYQGRSGCSSQSVSPMVRTIFINLYILYLHYINLQ

Foldseek 3Di:
DDPPDDPVLLVVLDDPPDPDDDDDDDDPLLCVCLVCVPPLDDPVFWDDPDPPVDDQDSLNSLCQLLPPVHHIKGKDWKWWDDQPDLDTDTWIWIQGLQGIWTACPHNDPDPVRIDHDDDPQQWDKAFDCACCPPRNDPDNRKMWIDGSHDDDVRNITIIGDPDNSVSSVVNNSNVSSNCSVPVVVSVVVSCVSVVVVVVVVCVVVVVVVVVVVVDDDDDDDDDDDDDDDPVNVVVVVVVVVVVVVVVVVD

Nearest PDB structures (foldseek):
  4k81-assembly3_E  TM=8.819E-01  e=8.858E-26  Homo sapiens
  3hk0-assembly1_A  TM=9.148E-01  e=3.930E-18  Homo sapiens
  4gn1-assembly2_B  TM=7.932E-01  e=1.297E-13  Homo sapiens
  3tca-assembly2_B  TM=8.282E-01  e=6.074E-13  Mus musculus
  6olu-assembly1_A  TM=8.019E-01  e=4.310E-13  Mus musculus

Mean predicted aligned error: 13.11 Å

InterPro domains:
  IPR000159 Ras-associating domain [PS50200] (1-29)
  IPR001849 Pleckstrin homology domain [PF00169] (73-176)
  IPR001849 Pleckstrin homology domain [PS50003] (71-179)
  IPR001849 Pleckstrin homology domain [SM00233] (72-181)
  IPR011993 PH-like domain superfamily [G3DSA:2.30.29.30] (32-219)
  IPR029071 Ubiquitin-like domain superfamily [SSF54236] (1-35)
  IPR039664 GRB/APBB1IP [PTHR11243] (1-223)
  IPR039665 APBB1IP, PH domain [cd01259] (67-214)

Solvent-accessible surface area (backbone atoms only — not comparable to full-atom values): 14976 Å² total; per-residue (Å²): 136,61,95,86,60,56,68,68,64,64,56,70,50,57,54,93,87,55,92,77,80,90,79,92,74,92,64,83,71,82,56,44,52,80,78,41,52,74,75,58,55,61,73,88,34,54,46,66,95,63,88,65,96,56,91,80,47,56,68,55,54,51,44,41,60,65,43,91,90,51,54,56,36,35,40,49,71,32,32,37,50,45,80,92,50,66,53,70,44,82,40,29,34,36,38,44,83,87,27,35,29,32,28,79,48,67,83,45,83,51,73,93,34,52,41,86,71,46,67,48,92,63,33,47,81,45,77,41,93,58,25,44,84,78,56,60,40,95,37,62,30,20,33,34,37,43,48,52,69,94,49,58,89,70,59,50,52,39,39,28,21,93,41,62,66,56,32,52,41,54,54,48,51,51,49,43,61,48,48,65,78,39,63,74,56,48,54,52,50,49,53,47,54,54,44,55,54,47,44,54,51,44,47,54,52,45,50,49,47,46,52,57,62,78,57,64,75,95,76,90,84,90,86,86,91,86,88,79,57,72,72,56,51,55,55,47,49,57,50,48,55,52,48,53,55,54,59,76,70,112

Secondary structure (DSSP, 8-state):
--TTS-HHHHHHTS-TT----------GGGGHHHH-HHHHS-GGGEE-SS--SSPPPHHHHHHHHH-SS--PEEEEEEEEEPTTSS-EEEEEEEEETTEEEEESSTT---GGGEEEEE-STTEEEEE-SSHHHHH--SSS-EEEEEESSS--TTS-EEEE-SSHHHHHHHHHHHHHHHHTT-HHHHHHHHHHHHHHHHHHHHHHHHHHHHHHHHSS-S-----------HHHHHHHHHHHHHHHHHHTT-